Protein AF-A0A956L1J6-F1 (afdb_monomer)

Mean predicted aligned error: 12.15 Å

Solvent-accessible surface area (backbone atoms only — not comparable to full-atom values): 12095 Å² total; per-residue (Å²): 135,72,73,58,82,75,70,96,86,46,93,89,70,66,67,51,70,30,33,74,52,99,59,24,32,31,40,40,49,79,86,83,71,59,71,72,39,74,40,46,45,60,50,70,46,54,92,95,62,70,46,77,46,75,48,55,23,32,26,73,41,79,45,79,42,61,45,90,84,70,45,81,35,51,27,34,37,28,35,45,50,91,68,53,67,73,56,47,52,49,50,47,50,51,53,51,58,50,72,71,41,97,41,57,39,46,33,42,51,84,87,80,80,49,51,34,63,43,98,39,73,52,63,64,57,51,44,50,66,38,49,28,32,26,76,91,72,80,32,45,42,70,53,47,52,53,51,48,54,54,43,43,74,78,53,44,58,48,55,70,36,30,18,40,40,31,44,28,29,38,42,76,57,81,59,97,53,27,60,59,52,26,52,56,46,37,75,75,24,52,40,32,23,79,77,55,49,70,32,63,69,47,34,15,50,38,30,57,74,21,48,40,69,39,41,52,129

Sequence (217 aa):
MLSASFSESDPRTTTPVADLSRTGALVIGGPVFPVGSRIELCFVAFPEDPLPFVHTGRVVRHLTRLDPMGRSLAAMGVEFEVLPDSVADQLDAILERHASADALVLVFGREGGALTVLPTTDPLEAIAVAGVAGPNYDVSEGDVLRWALHVQRAHPFRITAVAYDRLQGTFLSELPEPALMAARIYAICPDAVDQGYMSLAALAQGVRRRELSLWWD

Nearest PDB structures (foldseek):
  5vx6-assembly1_A  TM=6.906E-01  e=7.532E-03  Bacillus subtilis subsp. subtilis str. 168
  5kec-assembly3_D  TM=7.550E-01  e=6.874E-02  Klebsiella pneumoniae
  5ked-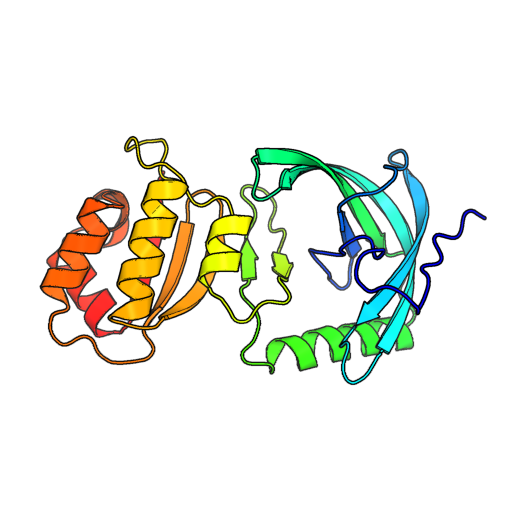assembly1_D  TM=7.527E-01  e=4.464E-01  Klebsiella pneumoniae
  8t7u-assembly1_A  TM=1.827E-01  e=2.261E-01  Mus musculus
  8tp1-assembly1_A  TM=1.927E-01  e=5.000E-01  Mus musculus

pLDDT: mean 80.47, std 19.33, range [23.53, 98.62]

Secondary structure (DSSP, 8-state):
--B----TT-TTSSPPEEEEETTEEEEESSPPPPTT-EEEEEEEE-TTS-EEEEEEEEEEEEEEEE-TTS-EEEEEEEEEP---HHHHHHHHHHHHHHHHSS--EEEEPTTT--EEEE--S-HHHHHHHHT--BGGGTB-HHHHHHHHHHHHHHS-EEEEEEETTEEEEEESS--S-HHHHHHHHHHH-THIIIIIISSHHHHHHHHHTTEEEEE--

Radius of gyration: 19.45 Å; Cα contacts (8 Å, |Δi|>4): 412; chains: 1; bounding box: 43×31×52 Å

Structure (mmCIF, N/CA/C/O backbone):
data_AF-A0A956L1J6-F1
#
_entry.id   AF-A0A956L1J6-F1
#
loop_
_atom_site.group_PDB
_atom_site.id
_atom_site.type_symbol
_atom_site.label_atom_id
_atom_site.label_a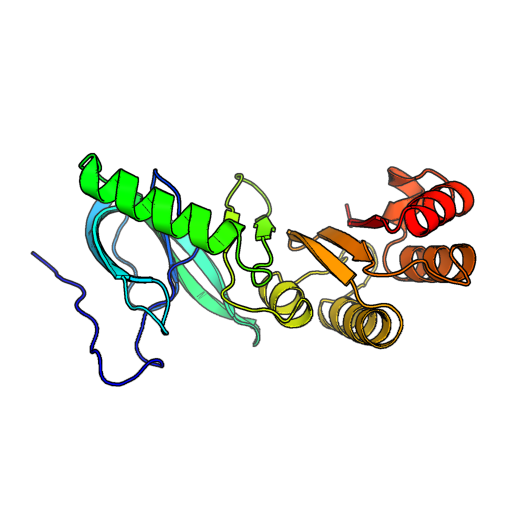lt_id
_atom_site.label_comp_id
_atom_site.label_asym_id
_atom_site.label_entity_id
_atom_site.label_seq_id
_atom_site.pdbx_PDB_ins_code
_atom_site.Cartn_x
_atom_site.Cartn_y
_atom_site.Cartn_z
_atom_site.occupancy
_atom_site.B_iso_or_equiv
_atom_site.auth_seq_id
_atom_site.auth_comp_id
_atom_site.auth_asym_id
_atom_site.auth_atom_id
_atom_site.pdbx_PDB_model_num
ATOM 1 N N . MET A 1 1 ? -21.473 0.172 29.949 1.00 27.81 1 MET A N 1
ATOM 2 C CA . MET A 1 1 ? -20.118 0.174 29.367 1.00 27.81 1 MET A CA 1
ATOM 3 C C . MET A 1 1 ? -20.059 -1.055 28.478 1.00 27.81 1 MET A C 1
ATOM 5 O O . MET A 1 1 ? -20.180 -2.151 29.006 1.00 27.81 1 MET A O 1
ATOM 9 N N . LEU A 1 2 ? -20.095 -0.886 27.156 1.00 23.53 2 LEU A N 1
ATOM 10 C CA . LEU A 1 2 ? -19.956 -2.005 26.219 1.00 23.53 2 LEU A CA 1
ATOM 11 C C . LEU A 1 2 ? -18.455 -2.184 25.990 1.00 23.53 2 LEU A C 1
ATOM 13 O O . LEU A 1 2 ? -17.827 -1.301 25.415 1.00 23.53 2 LEU A O 1
ATOM 17 N N . SER A 1 3 ? -17.898 -3.269 26.523 1.00 25.19 3 SER A N 1
ATOM 18 C CA . SER A 1 3 ? -16.521 -3.690 26.262 1.00 25.19 3 SER A CA 1
ATOM 19 C C . SER A 1 3 ? -16.552 -4.681 25.103 1.00 25.19 3 SER A C 1
ATOM 21 O O . SER A 1 3 ? -17.375 -5.600 25.097 1.00 25.19 3 SER A O 1
ATOM 23 N N . ALA A 1 4 ? -15.700 -4.467 24.106 1.00 26.89 4 ALA A N 1
ATOM 24 C CA . ALA A 1 4 ? -15.372 -5.487 23.126 1.00 26.89 4 ALA A CA 1
ATOM 25 C C . ALA A 1 4 ? -14.105 -6.189 23.631 1.00 26.89 4 ALA A C 1
ATOM 27 O O . ALA A 1 4 ? -12.996 -5.715 23.398 1.00 26.89 4 ALA A O 1
ATOM 28 N N . SER A 1 5 ? -14.272 -7.278 24.385 1.00 26.55 5 SER A N 1
ATOM 29 C CA . SER A 1 5 ? -13.160 -8.143 24.782 1.00 26.55 5 SER A CA 1
ATOM 30 C C . SER A 1 5 ? -13.040 -9.314 23.808 1.00 26.55 5 SER A C 1
ATOM 32 O O . SER A 1 5 ? -14.041 -9.905 23.395 1.00 26.55 5 SER A O 1
ATOM 34 N N . PHE A 1 6 ? -11.805 -9.632 23.418 1.00 38.97 6 PHE A N 1
ATOM 35 C CA . PHE A 1 6 ? -11.493 -10.670 22.438 1.00 38.97 6 PHE A CA 1
ATOM 36 C C . PHE A 1 6 ? -10.732 -11.818 23.104 1.00 38.97 6 PHE A C 1
ATOM 38 O O . PHE A 1 6 ? -9.947 -11.613 24.028 1.00 38.97 6 PHE A O 1
ATOM 45 N N . SER A 1 7 ? -11.038 -13.039 22.670 1.00 31.98 7 SER A N 1
ATOM 46 C CA . SER A 1 7 ? -10.581 -14.284 23.287 1.00 31.98 7 SER A CA 1
ATOM 47 C C . SER A 1 7 ? -9.170 -14.653 22.826 1.00 31.98 7 SER A C 1
ATOM 49 O O . SER A 1 7 ? -8.908 -14.727 21.629 1.00 31.98 7 SER A O 1
ATOM 51 N N . GLU A 1 8 ? -8.281 -14.943 23.779 1.00 32.44 8 GLU A N 1
ATOM 52 C CA . GLU A 1 8 ? -6.878 -15.334 23.549 1.00 32.44 8 GLU A CA 1
ATOM 53 C C . GLU A 1 8 ? -6.696 -16.690 22.833 1.00 32.44 8 GLU A C 1
ATOM 55 O O . GLU A 1 8 ? -5.569 -17.075 22.534 1.00 32.44 8 GLU A O 1
ATOM 60 N N . SER A 1 9 ? -7.765 -17.445 22.553 1.00 30.70 9 SER A N 1
ATOM 61 C CA . SER A 1 9 ? -7.651 -18.841 22.107 1.00 30.70 9 SER A CA 1
ATOM 62 C C . SER A 1 9 ? -7.864 -19.097 20.608 1.00 30.70 9 SER A C 1
ATOM 64 O O . SER A 1 9 ? -7.633 -20.227 20.176 1.00 30.70 9 SER A O 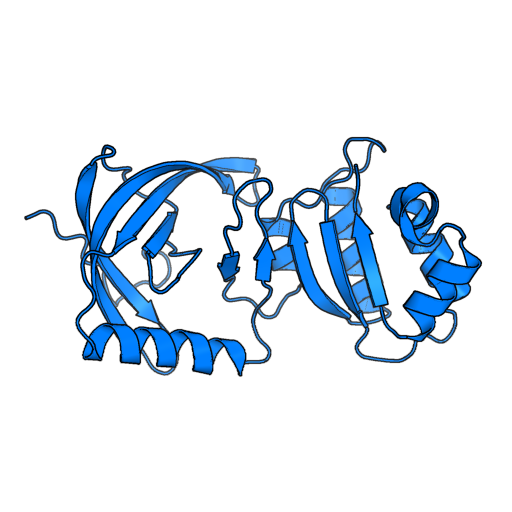1
ATOM 66 N N . ASP A 1 10 ? -8.242 -18.102 19.790 1.00 39.16 10 ASP A N 1
ATOM 67 C CA . ASP A 1 10 ? -8.315 -18.274 18.326 1.00 39.16 10 ASP A CA 1
ATOM 68 C C . ASP A 1 10 ? -7.962 -16.980 17.550 1.00 39.16 10 ASP A C 1
ATOM 70 O O . ASP A 1 10 ? -8.764 -16.037 17.535 1.00 39.16 10 ASP A O 1
ATOM 74 N N . PRO A 1 11 ? -6.817 -16.928 16.832 1.00 39.97 11 PRO A N 1
ATOM 75 C CA . PRO A 1 11 ? -6.405 -15.769 16.029 1.00 39.97 11 PRO A CA 1
ATOM 76 C C . PRO A 1 11 ? -7.334 -15.467 14.837 1.00 39.97 11 PRO A C 1
ATOM 78 O O . PRO A 1 11 ? -7.147 -14.465 14.157 1.00 39.97 11 PRO A O 1
ATOM 81 N N . ARG A 1 12 ? -8.357 -16.296 14.580 1.00 38.56 12 ARG A N 1
ATOM 82 C CA . ARG A 1 12 ? -9.400 -16.062 13.563 1.00 38.56 12 ARG A CA 1
ATOM 83 C C . ARG A 1 12 ? -10.622 -15.306 14.095 1.00 38.56 12 ARG A C 1
ATOM 85 O O . ARG A 1 12 ? -11.588 -15.133 13.356 1.00 38.56 12 ARG A O 1
ATOM 92 N N . THR A 1 13 ? -10.617 -14.888 15.364 1.00 40.00 13 THR A N 1
ATOM 93 C CA . THR A 1 13 ? -11.761 -14.209 16.008 1.00 40.00 13 THR A CA 1
ATOM 94 C C . THR A 1 13 ? -11.513 -12.740 16.342 1.00 40.00 13 THR A C 1
ATOM 96 O O . THR A 1 13 ? -12.380 -12.087 16.922 1.00 40.00 13 THR A O 1
ATOM 99 N N . THR A 1 14 ? -10.358 -12.194 15.964 1.00 51.69 14 THR A N 1
ATOM 100 C CA . THR A 1 14 ? -10.031 -10.792 16.218 1.00 51.69 14 THR A CA 1
ATOM 101 C C . THR A 1 14 ? -10.548 -9.910 15.087 1.00 51.69 14 THR A C 1
ATOM 103 O O . THR A 1 14 ? -10.401 -10.217 13.905 1.00 51.69 14 THR A O 1
ATOM 106 N N . THR A 1 15 ? -11.194 -8.806 15.452 1.00 53.22 15 THR A N 1
ATOM 107 C CA . THR A 1 15 ? -11.588 -7.769 14.498 1.00 53.22 15 THR A CA 1
ATOM 108 C C . THR A 1 15 ? -10.326 -7.021 14.058 1.00 53.22 15 THR A C 1
ATOM 110 O O . THR A 1 15 ? -9.677 -6.416 14.914 1.00 53.22 15 THR A O 1
ATOM 113 N N . PRO A 1 16 ? -9.938 -7.053 12.771 1.00 62.84 16 PRO A N 1
ATOM 114 C CA . PRO A 1 16 ? -8.734 -6.372 12.320 1.00 62.84 16 PRO A CA 1
ATOM 115 C C . PRO A 1 16 ? -8.793 -4.865 12.597 1.00 62.84 16 PRO A C 1
ATOM 117 O O . PRO A 1 16 ? -9.787 -4.191 12.311 1.00 62.84 16 PRO A O 1
ATOM 120 N N . VAL A 1 17 ? -7.689 -4.347 13.136 1.00 59.47 17 VAL A N 1
ATOM 121 C CA . VAL A 1 17 ? -7.439 -2.916 13.305 1.00 59.47 17 VAL A CA 1
ATOM 122 C C . VAL A 1 17 ? -6.453 -2.482 12.225 1.00 59.47 17 VAL A C 1
ATOM 124 O O . VAL A 1 17 ? -5.386 -3.068 12.071 1.00 59.47 17 VAL A O 1
ATOM 127 N N . ALA A 1 18 ? -6.832 -1.465 11.466 1.00 65.69 18 ALA A N 1
ATOM 128 C CA . ALA A 1 18 ? -6.030 -0.810 10.442 1.00 65.69 18 ALA A CA 1
ATOM 129 C C . ALA A 1 18 ? -5.872 0.677 10.792 1.00 65.69 18 ALA A C 1
ATOM 131 O O . ALA A 1 18 ? -6.452 1.155 11.763 1.00 65.69 18 ALA A O 1
ATOM 132 N N . ASP A 1 19 ? -5.102 1.425 10.005 1.00 68.81 19 ASP A N 1
ATOM 133 C CA . ASP A 1 19 ? -4.941 2.881 10.149 1.00 68.81 19 ASP A CA 1
ATOM 134 C C . ASP A 1 19 ? -4.594 3.368 11.561 1.00 68.81 19 ASP A C 1
ATOM 136 O O . ASP A 1 19 ? -5.056 4.422 12.000 1.00 68.81 19 ASP A O 1
ATOM 140 N N . LEU A 1 20 ? -3.783 2.587 12.280 1.00 77.75 20 LEU A N 1
ATOM 141 C CA . LEU A 1 20 ? -3.378 2.910 13.638 1.00 77.75 20 LEU A CA 1
ATOM 142 C C . LEU A 1 20 ? -2.459 4.142 13.639 1.00 77.75 20 LEU A C 1
ATOM 144 O O . LEU A 1 20 ? -1.405 4.163 13.008 1.00 77.75 20 LEU A O 1
ATOM 148 N N . SER A 1 21 ? -2.869 5.171 14.372 1.00 77.88 21 SER A N 1
ATOM 149 C CA . SER A 1 21 ? -2.180 6.455 14.510 1.00 77.88 21 SER A CA 1
ATOM 150 C C . SER A 1 21 ? -2.332 6.973 15.935 1.00 77.88 21 SER A C 1
ATOM 152 O O . SER A 1 21 ? -3.190 6.497 16.672 1.00 77.88 21 SER A O 1
ATOM 154 N N . ARG A 1 22 ? -1.599 8.028 16.312 1.00 83.00 22 ARG A N 1
ATOM 155 C CA . ARG A 1 22 ? -1.802 8.698 17.613 1.00 83.00 22 ARG A CA 1
ATOM 156 C C . ARG A 1 22 ? -3.211 9.247 17.828 1.00 83.00 22 ARG A C 1
ATOM 158 O O . ARG A 1 22 ? -3.599 9.499 18.960 1.00 83.00 22 ARG A O 1
ATOM 165 N N . THR A 1 23 ? -3.973 9.458 16.762 1.00 86.31 23 THR A N 1
ATOM 166 C CA . THR A 1 23 ? -5.309 10.053 16.844 1.00 86.31 23 THR A CA 1
ATOM 167 C C . THR A 1 23 ? -6.429 9.028 16.784 1.00 86.31 23 THR A C 1
ATOM 169 O O . THR A 1 23 ? -7.569 9.369 17.067 1.00 86.31 23 THR A O 1
ATOM 172 N N . GLY A 1 24 ? -6.157 7.780 16.410 1.00 88.00 24 GLY A N 1
ATOM 173 C CA . GLY A 1 24 ? -7.220 6.805 16.226 1.00 88.00 24 GLY A CA 1
ATOM 174 C C . GLY A 1 24 ? -6.809 5.582 15.432 1.00 88.00 24 GLY A C 1
ATOM 175 O O . GLY A 1 24 ? -5.644 5.407 15.075 1.00 88.00 24 GLY A O 1
ATOM 176 N N . ALA A 1 25 ? -7.807 4.762 15.133 1.00 86.94 25 ALA A N 1
ATOM 177 C CA . ALA A 1 25 ? -7.668 3.564 14.329 1.00 86.94 25 ALA A CA 1
ATOM 178 C C . ALA A 1 25 ? -8.925 3.299 13.487 1.00 86.94 25 ALA A C 1
ATOM 180 O O . ALA A 1 25 ? -10.024 3.781 13.776 1.00 86.94 25 ALA A O 1
ATOM 181 N N . LEU A 1 26 ? -8.768 2.497 12.442 1.00 83.94 26 LEU A N 1
ATOM 182 C CA . LEU A 1 26 ? -9.850 1.920 11.658 1.00 83.94 26 LEU A CA 1
ATOM 183 C C . LEU A 1 26 ? -10.158 0.515 12.180 1.00 83.94 26 LEU A C 1
ATOM 185 O O . LEU A 1 26 ? -9.290 -0.348 12.195 1.00 83.94 26 LEU A O 1
ATOM 189 N N . VAL A 1 27 ? -11.406 0.260 12.556 1.00 81.88 27 VAL A N 1
ATOM 190 C CA . VAL A 1 27 ? -11.873 -1.070 12.967 1.00 81.88 27 VAL A CA 1
ATOM 191 C C . VAL A 1 27 ? -12.635 -1.696 11.805 1.00 81.88 27 VAL A C 1
ATOM 193 O O . VAL A 1 27 ? -13.592 -1.095 11.310 1.00 81.88 27 VAL A O 1
ATOM 196 N N . ILE A 1 28 ? -12.210 -2.876 11.349 1.00 79.69 28 ILE A N 1
ATOM 197 C CA . ILE A 1 28 ? -12.754 -3.548 10.162 1.00 79.69 28 ILE A CA 1
ATOM 198 C C . ILE A 1 28 ? -13.441 -4.846 10.571 1.00 79.69 28 ILE A C 1
ATOM 200 O O . ILE A 1 28 ? -12.818 -5.724 11.154 1.00 79.69 28 ILE A O 1
ATOM 204 N N . GLY A 1 29 ? -14.699 -5.015 10.171 1.00 72.81 29 GLY A N 1
ATOM 205 C CA . GLY A 1 29 ? -15.485 -6.196 10.512 1.00 72.81 29 GLY A CA 1
ATOM 206 C C . GLY A 1 29 ? -16.160 -6.089 11.882 1.00 72.81 29 GLY A C 1
ATOM 207 O O . GLY A 1 29 ? -15.879 -5.204 12.688 1.00 72.81 29 GLY A O 1
ATOM 208 N N . GLY A 1 30 ? -17.109 -6.991 12.132 1.00 75.38 30 GLY A N 1
ATOM 209 C CA . GLY A 1 30 ? -17.929 -6.971 13.344 1.00 75.38 30 GLY A CA 1
ATOM 210 C C . GLY A 1 30 ? -19.078 -5.947 13.314 1.00 75.38 30 GLY A C 1
ATOM 211 O O . GLY A 1 30 ? -19.408 -5.393 12.262 1.00 75.38 30 GLY A O 1
ATOM 212 N N . PRO A 1 31 ? -19.758 -5.739 14.456 1.00 79.38 31 PRO A N 1
ATOM 213 C CA . PRO A 1 31 ? -20.856 -4.786 14.561 1.00 79.38 31 PRO A CA 1
ATOM 214 C C . PRO A 1 31 ? -20.351 -3.342 14.434 1.00 79.38 31 PRO A C 1
ATOM 216 O O . PRO A 1 31 ? -19.434 -2.924 15.137 1.00 79.38 31 PRO A O 1
ATOM 219 N N . VAL A 1 32 ? -20.994 -2.562 13.562 1.00 85.69 32 VAL A N 1
ATOM 220 C CA . VAL A 1 32 ? -20.735 -1.124 13.429 1.00 85.69 32 VAL A CA 1
ATOM 221 C C . VAL A 1 32 ? -21.542 -0.365 14.473 1.00 85.69 32 VAL A C 1
ATOM 223 O O . VAL A 1 32 ? -22.770 -0.458 14.513 1.00 85.69 32 VAL A O 1
ATOM 226 N N . PHE A 1 33 ? -20.861 0.426 15.296 1.00 87.44 33 PHE A N 1
ATOM 227 C CA . PHE A 1 33 ? -21.518 1.290 16.274 1.00 87.44 33 PHE A CA 1
ATOM 228 C C . PHE A 1 33 ? -21.863 2.650 15.652 1.00 87.44 33 PHE A C 1
ATOM 230 O O . PHE A 1 33 ? -21.097 3.137 14.822 1.00 87.44 33 PHE A O 1
ATOM 237 N N . PRO A 1 34 ? -22.973 3.307 16.036 1.00 94.75 34 PRO A N 1
ATOM 238 C CA . PRO A 1 34 ? -23.337 4.626 15.515 1.00 94.75 34 PRO A CA 1
ATOM 239 C C . PRO A 1 34 ? -22.227 5.670 15.686 1.00 94.75 34 PRO A C 1
ATOM 241 O O . PRO A 1 34 ? -21.523 5.666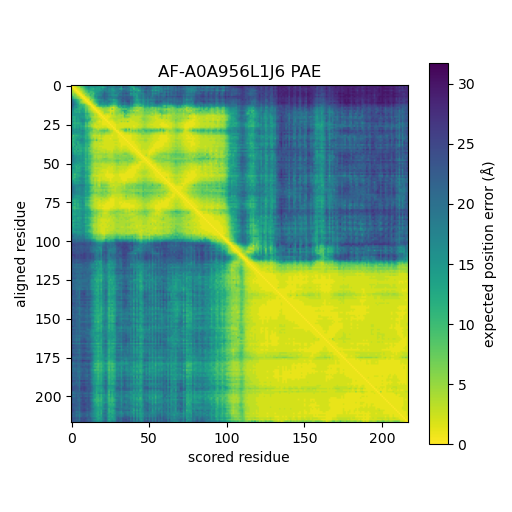 16.698 1.00 94.75 34 PRO A O 1
ATOM 244 N N . VAL A 1 35 ? -22.116 6.608 14.743 1.00 93.88 35 VAL A N 1
ATOM 245 C CA . VAL A 1 35 ? -21.233 7.777 14.893 1.00 93.88 35 VAL A CA 1
ATOM 246 C C . VAL A 1 35 ? -21.567 8.521 16.193 1.00 93.88 35 VAL A C 1
ATOM 248 O O . VAL A 1 35 ? -22.732 8.717 16.532 1.00 93.88 35 VAL A O 1
ATOM 251 N N . GLY A 1 36 ? -20.532 8.899 16.942 1.00 91.50 36 GLY A N 1
ATOM 252 C CA . GLY A 1 36 ? -20.619 9.486 18.278 1.00 91.50 36 GLY A CA 1
ATOM 253 C C . GLY A 1 36 ? -20.575 8.470 19.424 1.00 91.50 36 GLY A C 1
ATOM 254 O O . GLY A 1 36 ? -20.388 8.878 20.572 1.00 91.50 36 GLY A O 1
ATOM 255 N N . SER A 1 37 ? -20.697 7.167 19.144 1.00 92.19 37 SER A N 1
ATOM 256 C CA . SER A 1 37 ? -20.587 6.122 20.169 1.00 92.19 37 SER A CA 1
ATOM 257 C C . SER A 1 37 ? -19.184 6.080 20.763 1.00 92.19 37 SER A C 1
ATOM 259 O O . SER A 1 37 ? -18.200 6.147 20.028 1.00 92.19 37 SER A O 1
ATOM 261 N N . ARG A 1 38 ? -19.100 5.929 22.089 1.00 93.00 38 ARG A N 1
ATOM 262 C CA . ARG A 1 38 ? -17.849 5.638 22.802 1.00 93.00 38 ARG A CA 1
ATOM 263 C C . ARG A 1 38 ? -17.688 4.128 22.896 1.00 93.00 38 ARG A C 1
ATOM 265 O O . ARG A 1 38 ? -18.603 3.455 23.373 1.00 93.00 38 ARG A O 1
ATOM 272 N N . ILE A 1 39 ? -16.552 3.620 22.445 1.00 85.44 39 ILE A N 1
ATOM 273 C CA . ILE A 1 39 ? -16.230 2.195 22.443 1.00 85.44 39 ILE A CA 1
ATOM 274 C C . ILE A 1 39 ? -14.851 1.974 23.052 1.00 85.44 39 ILE A C 1
ATOM 276 O O . ILE A 1 39 ? -13.963 2.814 22.922 1.00 85.44 39 ILE A O 1
ATOM 280 N N . GLU A 1 40 ? -14.681 0.842 23.720 1.00 84.12 40 GLU A N 1
ATOM 281 C CA . GLU A 1 40 ? -13.371 0.366 24.149 1.00 84.12 40 GLU A CA 1
ATOM 282 C C . GLU A 1 40 ? -12.757 -0.456 23.016 1.00 84.12 40 GLU A C 1
ATOM 284 O O . GLU A 1 40 ? -13.379 -1.388 22.503 1.00 84.12 40 GLU A O 1
ATOM 289 N N . LEU A 1 41 ? -11.554 -0.076 22.606 1.00 77.62 41 LEU A N 1
ATOM 290 C CA . LEU A 1 41 ? -10.739 -0.802 21.650 1.00 77.62 41 LEU A CA 1
ATOM 291 C C . LEU A 1 41 ? -9.749 -1.658 22.424 1.00 77.62 41 LEU A C 1
ATOM 293 O O . LEU A 1 41 ? -8.995 -1.132 23.236 1.00 77.62 41 LEU A O 1
ATOM 297 N N . CYS A 1 42 ? -9.747 -2.957 22.145 1.00 75.69 42 CYS A N 1
ATOM 298 C CA . CYS A 1 42 ? -8.807 -3.916 22.703 1.00 75.69 42 CYS A CA 1
ATOM 299 C C . CYS A 1 42 ? -8.171 -4.697 21.550 1.00 75.69 42 CYS A C 1
ATOM 301 O O . CYS A 1 42 ? -8.882 -5.357 20.789 1.00 75.69 42 CYS A O 1
ATOM 303 N N . PHE A 1 43 ? -6.852 -4.603 21.393 1.00 71.31 43 PHE A N 1
ATOM 304 C CA . PHE A 1 43 ? -6.100 -5.401 20.426 1.00 71.31 43 PHE A CA 1
ATOM 305 C C . PHE A 1 43 ? -4.722 -5.772 20.972 1.00 71.31 43 PHE A C 1
ATOM 307 O O . PHE A 1 43 ? -4.214 -5.141 21.892 1.00 71.31 43 PHE A O 1
ATOM 314 N N . VAL A 1 44 ? -4.110 -6.804 20.398 1.00 65.62 44 VAL A N 1
ATOM 315 C CA . VAL A 1 44 ? -2.749 -7.232 20.737 1.00 65.62 44 VAL A CA 1
ATOM 316 C C . VAL A 1 44 ? -1.842 -6.914 19.555 1.00 65.62 44 VAL A C 1
ATOM 318 O O . VAL A 1 44 ? -2.090 -7.384 18.445 1.00 65.62 44 VAL A O 1
ATOM 321 N N . ALA A 1 45 ? -0.810 -6.105 19.785 1.00 65.81 45 ALA A N 1
ATOM 322 C CA . ALA A 1 45 ? 0.268 -5.904 18.824 1.00 65.81 45 ALA A CA 1
ATOM 323 C C . ALA A 1 45 ? 1.323 -7.011 18.989 1.00 65.81 45 ALA A C 1
ATOM 325 O O . ALA A 1 45 ? 1.563 -7.456 20.105 1.00 65.81 45 ALA A O 1
ATOM 326 N N . PHE A 1 46 ? 1.959 -7.419 17.886 1.00 65.69 46 PHE A N 1
ATOM 327 C CA . PHE A 1 46 ? 3.029 -8.433 17.822 1.00 65.69 46 PHE A CA 1
ATOM 328 C C . PHE A 1 46 ? 2.650 -9.831 18.367 1.00 65.69 46 PHE A C 1
ATOM 330 O O . PHE A 1 46 ? 2.724 -10.070 19.565 1.00 65.69 46 PHE A O 1
ATOM 337 N N . PRO A 1 47 ? 2.325 -10.821 17.518 1.00 57.09 47 PRO A N 1
ATOM 338 C CA . PRO A 1 47 ? 1.930 -12.153 17.997 1.00 57.09 47 PRO A CA 1
ATOM 339 C C . PRO A 1 47 ? 3.041 -12.907 18.752 1.00 57.09 47 PRO A C 1
ATOM 341 O O . PRO A 1 47 ? 2.741 -13.683 19.652 1.00 57.09 47 PRO A O 1
ATOM 344 N N . GLU A 1 48 ? 4.309 -12.663 18.411 1.00 58.91 48 GLU A N 1
ATOM 345 C CA . GLU A 1 48 ? 5.474 -13.317 19.037 1.00 58.91 48 GLU A CA 1
ATOM 346 C C . GLU A 1 48 ? 5.879 -12.688 20.384 1.00 58.91 48 GLU A C 1
ATOM 348 O O . GLU A 1 48 ? 6.630 -13.284 21.153 1.00 58.91 48 GLU A O 1
ATOM 353 N N . ASP A 1 49 ? 5.411 -11.470 20.662 1.00 71.62 49 ASP A N 1
ATOM 354 C CA . ASP A 1 49 ? 5.711 -10.709 21.879 1.00 71.62 49 ASP A CA 1
ATOM 355 C C . ASP A 1 49 ? 4.512 -9.800 22.204 1.00 71.62 49 ASP A C 1
ATOM 357 O O . ASP A 1 49 ? 4.553 -8.593 21.940 1.00 71.62 49 ASP A O 1
ATOM 361 N N . PRO A 1 50 ? 3.398 -10.403 22.661 1.00 67.31 50 PRO A N 1
ATOM 362 C CA . PRO A 1 50 ? 2.089 -9.770 22.682 1.00 67.31 50 PRO A CA 1
ATOM 363 C C . PRO A 1 50 ? 2.073 -8.538 23.576 1.00 67.31 50 PRO A C 1
ATOM 365 O O . PRO A 1 50 ? 2.220 -8.614 24.796 1.00 67.31 50 PRO A O 1
ATOM 368 N N . LEU A 1 51 ? 1.819 -7.393 22.951 1.00 68.62 51 LEU A N 1
ATOM 369 C CA . LEU A 1 51 ? 1.697 -6.106 23.610 1.00 68.62 51 LEU A CA 1
ATOM 370 C C . LEU A 1 51 ? 0.229 -5.647 23.544 1.00 68.62 51 LEU A C 1
ATOM 372 O O . LEU A 1 51 ? -0.215 -5.174 22.492 1.00 68.62 51 LEU A O 1
ATOM 376 N N . PRO A 1 52 ? -0.556 -5.806 24.627 1.00 71.88 52 PRO A N 1
ATOM 377 C CA . PRO A 1 52 ? -1.972 -5.464 24.621 1.00 71.88 52 PRO A CA 1
ATOM 378 C C . PRO A 1 52 ? -2.164 -3.947 24.625 1.00 71.88 52 PRO A C 1
ATOM 380 O O . PRO A 1 52 ? -1.632 -3.243 25.480 1.00 71.88 52 PRO A O 1
ATOM 383 N N . PHE A 1 53 ? -2.975 -3.452 23.701 1.00 74.38 53 PHE A N 1
ATOM 384 C CA . PHE A 1 53 ? -3.466 -2.085 23.668 1.00 74.38 53 PHE A CA 1
ATOM 385 C C . PHE A 1 53 ? -4.943 -2.083 24.057 1.00 74.38 53 PHE A C 1
ATOM 387 O O . PHE A 1 53 ? -5.763 -2.734 23.406 1.00 74.38 53 PHE A O 1
ATOM 394 N N . VAL A 1 54 ? -5.284 -1.332 25.104 1.00 79.69 54 VAL A N 1
ATOM 395 C CA . VAL A 1 54 ? -6.669 -1.125 25.538 1.00 79.69 54 VAL A CA 1
ATOM 396 C C . VAL A 1 54 ? -6.902 0.365 25.716 1.00 79.69 54 VAL A C 1
ATOM 398 O O . VAL A 1 54 ? -6.287 0.983 26.583 1.00 79.69 54 VAL A O 1
ATOM 401 N N . HIS A 1 55 ? -7.782 0.953 24.907 1.00 84.56 55 HIS A N 1
ATOM 402 C CA . HIS A 1 55 ? -8.103 2.376 25.024 1.00 84.56 55 HIS A CA 1
ATOM 403 C C . HIS A 1 55 ? -9.520 2.703 24.564 1.00 84.56 55 HIS A C 1
ATOM 405 O O . HIS A 1 55 ? -10.090 2.032 23.706 1.00 84.56 55 HIS A O 1
ATOM 411 N N . THR A 1 56 ? -10.101 3.765 25.120 1.00 87.19 56 THR A N 1
ATOM 412 C CA . THR A 1 56 ? -11.426 4.241 24.701 1.00 87.19 56 THR A CA 1
ATOM 413 C C . THR A 1 56 ? -11.308 5.190 23.513 1.00 87.19 56 THR A C 1
ATOM 415 O O . THR A 1 56 ? -10.453 6.075 23.479 1.00 87.19 56 THR A O 1
ATOM 418 N N . GLY A 1 57 ? -12.213 5.043 22.552 1.00 88.75 57 GLY A N 1
ATOM 419 C CA . GLY A 1 57 ? -12.338 5.951 21.425 1.00 88.75 57 GLY A CA 1
ATOM 420 C C . GLY A 1 57 ? -13.786 6.256 21.064 1.00 88.75 57 GLY A C 1
ATOM 421 O O . GLY A 1 57 ? -14.732 5.630 21.549 1.00 88.75 57 GLY A O 1
ATOM 422 N N . ARG A 1 58 ? -13.965 7.250 20.200 1.00 93.69 58 ARG A N 1
ATOM 423 C CA . ARG A 1 58 ? -15.250 7.676 19.655 1.00 93.69 58 ARG A CA 1
ATOM 424 C C . ARG A 1 58 ? -15.346 7.276 18.193 1.00 93.69 58 ARG A C 1
ATOM 426 O O . ARG A 1 58 ? -14.466 7.593 17.402 1.00 93.69 58 ARG A O 1
ATOM 433 N N . VAL A 1 59 ? -16.448 6.644 17.805 1.00 91.81 59 VAL A N 1
ATOM 434 C CA . VAL A 1 59 ? -16.729 6.391 16.388 1.00 91.81 59 VAL A CA 1
ATOM 435 C C . VAL A 1 59 ? -16.996 7.717 15.688 1.00 91.81 59 VAL A C 1
ATOM 437 O O . VAL A 1 59 ? -17.948 8.415 16.032 1.00 91.81 59 VAL A O 1
ATOM 440 N N . VAL A 1 60 ? -16.179 8.062 14.698 1.00 94.75 60 VAL A N 1
ATOM 441 C CA . VAL A 1 60 ? -16.272 9.344 13.978 1.00 94.75 60 VAL A CA 1
ATOM 442 C C . VAL A 1 60 ? -16.817 9.198 12.563 1.00 94.75 60 VAL A C 1
ATOM 444 O O . VAL A 1 60 ? -17.359 10.153 12.016 1.00 94.75 60 VAL A O 1
ATOM 447 N N . ARG A 1 61 ? -16.725 8.004 11.970 1.00 90.50 61 ARG A N 1
ATOM 448 C CA . ARG A 1 61 ? -17.250 7.729 10.626 1.00 90.50 61 ARG A CA 1
ATOM 449 C C . ARG A 1 61 ? -17.498 6.246 10.400 1.00 90.50 61 ARG A C 1
ATOM 451 O O . ARG A 1 61 ? -16.837 5.405 11.010 1.00 90.50 61 ARG A O 1
ATOM 458 N N . HIS A 1 62 ? -18.401 5.941 9.475 1.00 92.44 62 HIS A N 1
ATOM 459 C CA . HIS A 1 62 ? -18.569 4.603 8.908 1.00 92.44 62 HIS A CA 1
ATOM 460 C C . HIS A 1 62 ? -17.915 4.541 7.542 1.00 92.44 62 HIS A C 1
ATOM 462 O O . HIS A 1 62 ? -17.891 5.525 6.805 1.00 92.44 62 HIS A O 1
ATOM 468 N N . LEU A 1 63 ? -17.373 3.378 7.227 1.00 84.38 63 LEU A N 1
ATOM 469 C CA . LEU A 1 63 ? -16.680 3.090 5.988 1.00 84.38 63 LEU A CA 1
ATOM 470 C C . LEU A 1 63 ? -17.163 1.733 5.483 1.00 84.38 63 LEU A C 1
ATOM 472 O O . LEU A 1 63 ? -17.535 0.856 6.262 1.00 84.38 63 LEU A O 1
ATOM 476 N N . THR A 1 64 ? -17.150 1.566 4.169 1.00 83.25 64 THR A N 1
ATOM 477 C CA . THR A 1 64 ? -17.324 0.259 3.538 1.00 83.25 64 THR A CA 1
ATOM 478 C C . THR A 1 64 ? -16.002 -0.112 2.893 1.00 83.25 64 THR A C 1
ATOM 480 O O . THR A 1 64 ? -15.458 0.672 2.118 1.00 83.25 64 THR A O 1
ATOM 483 N N . ARG A 1 65 ? -15.471 -1.285 3.229 1.00 71.38 65 ARG A N 1
ATOM 484 C CA . ARG A 1 65 ? -14.334 -1.897 2.539 1.00 71.38 65 ARG A CA 1
ATOM 485 C C . ARG A 1 65 ? -14.804 -3.093 1.742 1.00 71.38 65 ARG A C 1
ATOM 487 O O . ARG A 1 65 ? -15.796 -3.710 2.096 1.00 71.38 65 ARG A O 1
ATOM 494 N N . LEU A 1 66 ? -14.085 -3.432 0.687 1.00 70.88 66 LEU A N 1
ATOM 495 C CA . LEU A 1 66 ? -14.239 -4.726 0.040 1.00 70.88 66 LEU A CA 1
ATOM 496 C C . LEU A 1 66 ? -13.167 -5.659 0.604 1.00 70.88 66 LEU A C 1
ATOM 498 O O . LEU A 1 66 ? -12.033 -5.236 0.823 1.00 70.88 66 LEU A O 1
ATOM 502 N N . ASP A 1 67 ? -13.537 -6.897 0.910 1.00 70.88 67 ASP A N 1
ATOM 503 C CA . ASP A 1 67 ? -12.560 -7.949 1.176 1.00 70.88 67 ASP A CA 1
ATOM 504 C C . ASP A 1 67 ? -11.916 -8.432 -0.140 1.00 70.88 67 ASP A C 1
ATOM 506 O O . ASP A 1 67 ? -12.402 -8.087 -1.220 1.00 70.88 67 ASP A O 1
ATOM 510 N N . PRO A 1 68 ? -10.865 -9.272 -0.085 1.00 57.09 68 PRO A N 1
ATOM 511 C CA . PRO A 1 68 ? -10.223 -9.813 -1.288 1.00 57.09 68 PRO A CA 1
ATOM 512 C C . PRO A 1 68 ? -11.143 -10.648 -2.198 1.00 57.09 68 PRO A C 1
ATOM 514 O O . PRO A 1 68 ? -10.750 -11.031 -3.293 1.00 57.09 68 PRO A O 1
ATOM 517 N N . MET A 1 69 ? -12.357 -10.986 -1.750 1.00 65.81 69 MET A N 1
ATOM 518 C CA . MET A 1 69 ? -13.377 -11.672 -2.549 1.00 65.81 69 MET A CA 1
ATOM 519 C C . MET A 1 69 ? -14.450 -10.703 -3.079 1.00 65.81 69 MET A C 1
ATOM 521 O O . MET A 1 69 ? -15.484 -11.150 -3.576 1.00 65.81 69 MET A O 1
ATOM 525 N N . GLY A 1 70 ? -14.243 -9.388 -2.951 1.00 70.38 70 GLY A N 1
ATOM 526 C CA . GLY A 1 70 ? -15.181 -8.348 -3.372 1.00 70.38 70 GLY A CA 1
ATOM 527 C C . GLY A 1 70 ? -16.406 -8.199 -2.464 1.00 70.38 70 GLY A C 1
ATOM 528 O O . GLY A 1 70 ? -17.392 -7.576 -2.858 1.00 70.38 70 GLY A O 1
ATOM 529 N N . ARG A 1 71 ? -16.399 -8.773 -1.255 1.00 75.31 71 ARG A N 1
ATOM 530 C CA . ARG A 1 71 ? -17.520 -8.658 -0.313 1.00 75.31 71 ARG A CA 1
ATOM 531 C C . ARG A 1 71 ? -17.395 -7.383 0.502 1.00 75.31 71 ARG A C 1
ATOM 533 O O . ARG A 1 71 ? -16.348 -7.090 1.065 1.00 75.31 71 ARG A O 1
ATOM 540 N N . SER A 1 72 ? -18.505 -6.667 0.626 1.00 78.69 72 SER A N 1
ATOM 541 C CA . SER A 1 72 ? -18.613 -5.482 1.473 1.00 78.69 72 SER A CA 1
ATOM 542 C C . SER A 1 72 ? -18.424 -5.831 2.955 1.00 78.69 72 SER A C 1
ATOM 544 O O . SER A 1 72 ? -19.297 -6.432 3.581 1.00 78.69 72 SER A O 1
ATOM 546 N N . LEU A 1 73 ? -17.304 -5.405 3.527 1.00 80.81 73 LEU A N 1
ATOM 547 C CA . LEU A 1 73 ? -17.013 -5.360 4.951 1.00 80.81 73 LEU A CA 1
ATOM 548 C C . LEU A 1 73 ? -17.346 -3.981 5.505 1.00 80.81 73 LEU A C 1
ATOM 550 O O . LEU A 1 73 ? -16.846 -2.953 5.045 1.00 80.81 73 LEU A O 1
ATOM 554 N N . ALA A 1 74 ? -18.167 -3.963 6.543 1.00 87.12 74 ALA A N 1
ATOM 555 C CA . ALA A 1 74 ? -18.418 -2.744 7.282 1.00 87.12 74 ALA A CA 1
ATOM 556 C C . ALA A 1 74 ? -17.190 -2.398 8.142 1.00 87.12 74 ALA A C 1
ATOM 558 O O . ALA A 1 74 ? -16.571 -3.277 8.747 1.00 87.12 74 ALA A O 1
ATOM 559 N N . ALA A 1 75 ? -16.830 -1.121 8.182 1.00 87.38 75 ALA A N 1
ATOM 560 C CA . ALA A 1 75 ? -15.721 -0.611 8.969 1.00 87.38 75 ALA A CA 1
ATOM 561 C C . ALA A 1 75 ? -16.113 0.705 9.651 1.00 87.38 75 ALA A C 1
ATOM 563 O O . ALA A 1 75 ? -17.040 1.403 9.230 1.00 87.38 75 ALA A O 1
ATOM 564 N N . MET A 1 76 ? -15.404 1.062 10.714 1.00 92.12 76 MET A N 1
ATOM 565 C CA . MET A 1 76 ? -15.626 2.314 11.429 1.00 92.12 76 MET A CA 1
ATOM 566 C C . MET A 1 76 ? -14.306 2.968 11.815 1.00 92.12 76 MET A C 1
ATOM 568 O O . MET A 1 76 ? -13.400 2.318 12.331 1.00 92.12 76 MET A O 1
ATOM 572 N N . GLY A 1 77 ? -14.206 4.269 11.553 1.00 88.31 77 GLY A N 1
ATOM 573 C CA . GLY A 1 77 ? -13.105 5.083 12.051 1.00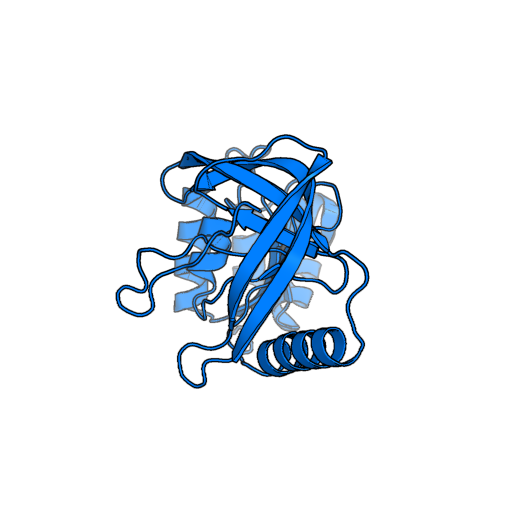 88.31 77 GLY A CA 1
ATOM 574 C C . GLY A 1 77 ? -13.370 5.450 13.502 1.00 88.31 77 GLY A C 1
ATOM 575 O O . GLY A 1 77 ? -14.461 5.929 13.827 1.00 88.31 77 GLY A O 1
ATOM 576 N N . VAL A 1 78 ? -12.377 5.234 14.353 1.00 87.62 78 VAL A N 1
ATOM 577 C CA . VAL A 1 78 ? -12.460 5.461 15.790 1.00 87.62 78 VAL A CA 1
ATOM 578 C C . VAL A 1 78 ? -11.347 6.417 16.181 1.00 87.62 78 VAL A C 1
ATOM 580 O O . VAL A 1 78 ? -10.173 6.098 16.032 1.00 87.62 78 VAL A O 1
ATOM 583 N N . GLU A 1 79 ? -11.718 7.596 16.657 1.00 92.81 79 GLU A N 1
ATOM 584 C CA . GLU A 1 79 ? -10.783 8.581 17.192 1.00 92.81 79 GLU A CA 1
ATOM 585 C C . GLU A 1 79 ? -10.505 8.255 18.658 1.00 92.81 79 GLU A C 1
ATOM 587 O O . GLU A 1 79 ? -11.437 8.009 19.426 1.00 92.81 79 GLU A O 1
ATOM 592 N N . PHE A 1 80 ? -9.239 8.221 19.056 1.00 89.44 80 PHE A N 1
ATOM 593 C CA . PHE A 1 80 ? -8.881 7.999 20.448 1.00 89.44 80 PHE A CA 1
ATOM 594 C C . PHE A 1 80 ? -9.281 9.202 21.293 1.00 89.44 80 PHE A C 1
ATOM 596 O O . PHE A 1 80 ? -9.112 10.356 20.902 1.00 89.44 80 PHE A O 1
ATOM 603 N N . GLU A 1 81 ? -9.787 8.935 22.492 1.00 89.12 81 GLU A N 1
ATOM 604 C CA . GLU A 1 81 ? -9.814 9.980 23.511 1.00 89.12 81 GLU A CA 1
ATOM 605 C C . GLU A 1 81 ? 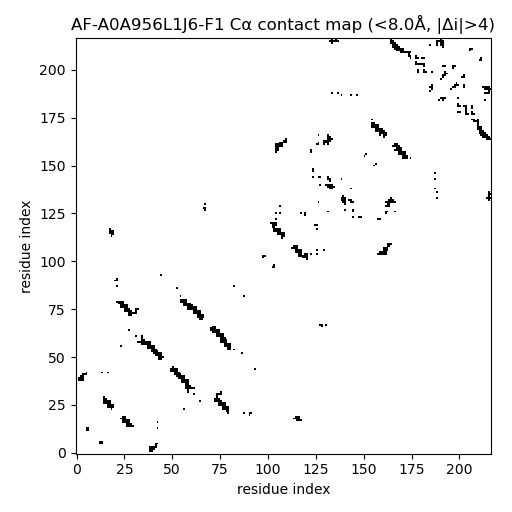-8.388 10.305 23.953 1.00 89.12 81 GLU A C 1
ATOM 607 O O . GLU A 1 81 ? -7.462 9.564 23.621 1.00 89.12 81 GLU A O 1
ATOM 612 N N . VAL A 1 82 ? -8.217 11.394 24.712 1.00 89.06 82 VAL A N 1
ATOM 613 C CA . VAL A 1 82 ? -6.909 11.842 25.219 1.00 89.06 82 VAL A CA 1
ATOM 614 C C . VAL A 1 82 ? -6.100 10.641 25.712 1.00 89.06 82 VAL A C 1
ATOM 616 O O . VAL A 1 82 ? -6.470 9.994 26.694 1.00 89.06 82 VAL A O 1
ATOM 619 N N . LEU A 1 83 ? -5.033 10.321 24.978 1.00 82.25 83 LEU A N 1
ATOM 620 C CA . LEU A 1 83 ? -4.141 9.220 25.302 1.00 82.25 83 LEU A CA 1
ATOM 621 C C . LEU A 1 83 ? -3.295 9.641 26.507 1.00 82.25 83 LEU A C 1
ATOM 623 O O . LEU A 1 83 ? -2.646 10.685 26.439 1.00 82.25 83 LEU A O 1
ATOM 627 N N . PRO A 1 84 ? -3.273 8.863 27.600 1.00 84.56 84 PRO A N 1
ATOM 628 C CA . PRO A 1 84 ? -2.242 9.017 28.615 1.00 84.56 84 PRO A CA 1
ATOM 629 C C . PRO A 1 84 ? -0.860 8.856 27.977 1.00 84.56 84 PRO A C 1
ATOM 631 O O . PRO A 1 84 ? -0.706 8.011 27.092 1.00 84.56 84 PRO A O 1
ATOM 634 N N . ASP A 1 85 ? 0.142 9.590 28.465 1.00 86.81 85 ASP A N 1
ATOM 635 C CA . ASP A 1 85 ? 1.510 9.536 27.925 1.00 86.81 85 ASP A CA 1
ATOM 636 C C . ASP A 1 85 ? 2.032 8.095 27.830 1.00 86.81 85 ASP A C 1
ATOM 638 O O . ASP A 1 85 ? 2.551 7.697 26.800 1.00 86.81 85 ASP A O 1
ATOM 642 N N . SER A 1 86 ? 1.756 7.249 28.829 1.00 81.38 86 SER A N 1
ATOM 643 C CA . SER A 1 86 ? 2.165 5.838 28.807 1.00 81.38 86 SER A CA 1
ATOM 644 C C . SER A 1 86 ? 1.544 5.020 27.666 1.00 81.38 86 SER A C 1
ATOM 646 O O . SER A 1 86 ? 2.157 4.074 27.183 1.00 81.38 86 SER A O 1
ATOM 648 N N . VAL A 1 87 ? 0.314 5.346 27.252 1.00 74.94 87 VAL A N 1
ATOM 649 C CA . VAL A 1 87 ? -0.367 4.684 26.125 1.00 74.94 87 VAL A CA 1
ATOM 650 C C . VAL A 1 87 ? 0.143 5.253 24.802 1.00 74.94 87 VAL A C 1
ATOM 652 O O . VAL A 1 87 ? 0.305 4.507 23.840 1.00 74.94 87 VAL A O 1
ATOM 655 N N . ALA A 1 88 ? 0.428 6.557 24.752 1.00 78.81 88 ALA A N 1
ATOM 656 C CA . ALA A 1 88 ? 1.062 7.185 23.599 1.00 78.81 88 ALA A CA 1
ATOM 657 C C . ALA A 1 88 ? 2.472 6.619 23.358 1.00 78.81 88 ALA A C 1
ATOM 659 O O . ALA A 1 88 ? 2.768 6.230 22.235 1.00 78.81 88 ALA A O 1
ATOM 660 N N . ASP A 1 89 ? 3.279 6.461 24.408 1.00 83.00 89 ASP A N 1
ATOM 661 C CA . ASP A 1 89 ? 4.609 5.846 24.351 1.00 83.00 89 ASP A CA 1
ATOM 662 C C . ASP A 1 89 ? 4.529 4.383 23.896 1.00 83.00 89 ASP A C 1
ATOM 664 O O . ASP A 1 89 ? 5.332 3.923 23.086 1.00 83.00 89 ASP A O 1
ATOM 668 N N . GLN A 1 90 ? 3.534 3.634 24.382 1.00 77.44 90 GLN A N 1
ATOM 669 C CA . GLN A 1 90 ? 3.293 2.261 23.941 1.00 77.44 90 GLN A CA 1
ATOM 670 C C . GLN A 1 90 ? 2.923 2.211 22.455 1.00 77.44 90 GLN A C 1
ATOM 672 O O . GLN A 1 90 ? 3.411 1.356 21.718 1.00 77.44 90 GLN A O 1
ATOM 677 N N . LEU A 1 91 ? 2.071 3.131 22.009 1.00 76.69 91 LEU A N 1
ATOM 678 C CA . LEU A 1 91 ? 1.683 3.265 20.615 1.00 76.69 91 LEU A CA 1
ATOM 679 C C . LEU A 1 91 ? 2.874 3.662 19.737 1.00 76.69 91 LEU A C 1
ATOM 681 O O . LEU A 1 91 ? 3.038 3.105 18.657 1.00 76.69 91 LEU A O 1
ATOM 685 N N . ASP A 1 92 ? 3.731 4.560 20.211 1.00 79.75 92 ASP A N 1
ATOM 686 C CA . ASP A 1 92 ? 4.972 4.932 19.537 1.00 79.75 92 ASP A CA 1
ATOM 687 C C . ASP A 1 92 ? 5.920 3.740 19.432 1.00 79.75 92 ASP A C 1
ATOM 689 O O . ASP A 1 92 ? 6.411 3.456 18.346 1.00 79.75 92 ASP A O 1
ATOM 693 N N . ALA A 1 93 ? 6.099 2.970 20.506 1.00 78.50 93 ALA A N 1
ATOM 694 C CA . ALA A 1 93 ? 6.906 1.753 20.483 1.00 78.50 93 ALA A CA 1
ATOM 695 C C . ALA A 1 93 ? 6.343 0.709 19.504 1.00 78.50 93 ALA A C 1
ATOM 697 O O . ALA A 1 93 ? 7.108 0.050 18.798 1.00 78.50 93 ALA A O 1
ATOM 698 N N . ILE A 1 94 ? 5.012 0.576 19.425 1.00 70.94 94 ILE A N 1
ATOM 699 C CA . ILE A 1 94 ? 4.338 -0.256 18.423 1.00 70.94 94 ILE A CA 1
ATOM 700 C C . ILE A 1 94 ? 4.699 0.252 17.021 1.00 70.94 94 ILE A C 1
ATOM 702 O O . ILE A 1 94 ? 5.210 -0.510 16.202 1.00 70.94 94 ILE A O 1
ATOM 706 N N . LEU A 1 95 ? 4.505 1.542 16.750 1.00 71.81 95 LEU A N 1
ATOM 707 C CA . LEU A 1 95 ? 4.770 2.151 15.446 1.00 71.81 95 LEU A CA 1
ATOM 708 C C . LEU A 1 95 ? 6.256 2.074 15.044 1.00 71.81 95 LEU A C 1
ATOM 710 O O . LEU A 1 95 ? 6.554 1.744 13.900 1.00 71.81 95 LEU A O 1
ATOM 714 N N . GLU A 1 96 ? 7.192 2.306 15.965 1.00 75.25 96 GLU A N 1
ATOM 715 C CA . GLU A 1 96 ? 8.644 2.241 15.737 1.00 75.25 96 GLU A CA 1
ATOM 716 C C . GLU A 1 96 ? 9.138 0.809 15.504 1.00 75.25 96 GLU A C 1
ATOM 718 O O . GLU A 1 96 ? 9.903 0.540 14.569 1.00 75.25 96 GLU A O 1
ATOM 723 N N . ARG A 1 97 ? 8.685 -0.146 16.324 1.00 68.75 97 ARG A N 1
ATOM 724 C CA . ARG A 1 97 ? 9.019 -1.565 16.147 1.00 68.75 97 ARG A CA 1
ATOM 725 C C . ARG A 1 97 ? 8.421 -2.118 14.854 1.00 68.75 97 ARG A C 1
ATOM 727 O O . ARG A 1 97 ? 9.042 -2.954 14.205 1.00 68.75 97 ARG A O 1
ATOM 734 N N . HIS A 1 98 ? 7.262 -1.617 14.432 1.00 63.53 98 HIS A N 1
ATOM 735 C CA . HIS A 1 98 ? 6.707 -1.932 13.116 1.00 63.53 98 HIS A CA 1
ATOM 736 C C . HIS A 1 98 ? 7.467 -1.258 11.969 1.00 63.53 98 HIS A C 1
ATOM 738 O O . HIS A 1 98 ? 7.665 -1.895 10.942 1.00 63.53 98 HIS A O 1
ATOM 744 N N . ALA A 1 99 ? 7.941 -0.020 12.133 1.00 61.31 99 ALA A N 1
ATOM 745 C CA . ALA A 1 99 ? 8.734 0.680 11.119 1.00 61.31 99 ALA A CA 1
ATOM 746 C C . ALA A 1 99 ? 10.116 0.043 10.876 1.00 61.31 99 ALA A C 1
ATOM 748 O O . ALA A 1 99 ? 10.706 0.237 9.815 1.00 61.31 99 ALA A O 1
ATOM 749 N N . SER A 1 100 ? 10.638 -0.699 11.857 1.00 56.66 100 SER A N 1
ATOM 750 C CA . SER A 1 100 ? 11.933 -1.389 11.791 1.00 56.66 100 SER A CA 1
ATOM 751 C C . SER A 1 100 ? 11.840 -2.853 11.354 1.00 56.66 100 SER A C 1
ATOM 753 O O . SER A 1 100 ? 12.857 -3.440 10.985 1.00 56.66 100 SER A O 1
ATOM 755 N N . ALA A 1 101 ? 10.645 -3.445 11.358 1.00 55.50 101 ALA A N 1
ATOM 756 C CA . ALA A 1 101 ? 10.425 -4.751 10.761 1.00 55.50 101 ALA A CA 1
ATOM 757 C C . ALA A 1 101 ? 10.342 -4.593 9.232 1.00 55.50 101 ALA A C 1
ATOM 759 O O . ALA A 1 101 ? 9.537 -3.806 8.740 1.00 55.50 101 ALA A O 1
ATOM 760 N N . ASP A 1 102 ? 11.119 -5.373 8.474 1.00 47.91 102 ASP A N 1
ATOM 761 C CA . ASP A 1 102 ? 11.094 -5.486 6.995 1.00 47.91 102 ASP A CA 1
ATOM 762 C C . ASP A 1 102 ? 9.730 -5.983 6.422 1.00 47.91 102 ASP A C 1
ATOM 764 O O . ASP A 1 102 ? 9.654 -6.545 5.331 1.00 47.91 102 ASP A O 1
ATOM 768 N N . ALA A 1 103 ? 8.633 -5.829 7.168 1.00 47.59 103 ALA A N 1
ATOM 769 C CA . ALA A 1 103 ? 7.401 -6.603 7.081 1.00 47.59 103 ALA A CA 1
ATOM 770 C C . ALA A 1 103 ? 6.139 -5.730 7.068 1.00 47.59 103 ALA A C 1
ATOM 772 O O . ALA A 1 103 ? 5.146 -6.065 7.717 1.00 47.59 103 ALA A O 1
ATOM 773 N N . LEU A 1 104 ? 6.178 -4.592 6.372 1.00 50.62 104 LEU A N 1
ATOM 774 C CA . LEU A 1 104 ? 4.986 -3.772 6.226 1.00 50.62 104 LEU A CA 1
ATOM 775 C C . LEU A 1 104 ? 4.902 -3.087 4.868 1.00 50.62 104 LEU A C 1
ATOM 777 O O . LEU A 1 104 ? 5.802 -2.353 4.461 1.00 50.62 104 LEU A O 1
ATOM 781 N N . VAL A 1 105 ? 3.761 -3.263 4.209 1.00 51.31 105 VAL A N 1
ATOM 782 C CA . VAL A 1 105 ? 3.369 -2.430 3.077 1.00 51.31 105 VAL A CA 1
ATOM 783 C C . VAL A 1 105 ? 2.368 -1.384 3.549 1.00 51.31 105 VAL A C 1
ATOM 785 O O . VAL A 1 105 ? 1.300 -1.716 4.062 1.00 51.31 105 VAL A O 1
ATOM 788 N N . LEU A 1 106 ? 2.725 -0.116 3.349 1.00 48.22 106 LEU A N 1
ATOM 789 C CA . LEU A 1 106 ? 1.851 1.026 3.586 1.00 48.22 106 LEU A CA 1
ATOM 790 C C . LEU A 1 106 ? 0.924 1.215 2.381 1.00 48.22 106 LEU A C 1
ATOM 792 O O . LEU A 1 106 ? 1.376 1.555 1.283 1.00 48.22 106 LEU A O 1
ATOM 796 N N . VAL A 1 107 ? -0.374 1.001 2.594 1.00 51.03 107 VAL A N 1
ATOM 797 C CA . VAL A 1 107 ? -1.413 1.290 1.598 1.00 51.03 107 VAL A CA 1
ATOM 798 C C . VAL A 1 107 ? -1.995 2.674 1.908 1.00 51.03 107 VAL A C 1
ATOM 800 O O . VAL A 1 107 ? -2.517 2.901 2.998 1.00 51.03 107 VAL A O 1
ATOM 803 N N . PHE A 1 108 ? -1.915 3.605 0.962 1.00 47.59 108 PHE A N 1
ATOM 804 C CA . PHE A 1 108 ? -2.539 4.923 1.033 1.00 47.59 108 PHE A CA 1
ATOM 805 C C . PHE A 1 108 ? -3.942 4.852 0.421 1.00 47.59 108 PHE A C 1
ATOM 807 O O . PHE A 1 108 ? -4.106 4.505 -0.744 1.00 47.59 108 PHE A O 1
ATOM 814 N N . GLY A 1 109 ? -4.972 5.180 1.199 1.00 43.12 109 GLY A N 1
ATOM 815 C CA . GLY A 1 109 ? -6.344 5.258 0.688 1.00 43.12 109 GLY A CA 1
ATOM 816 C C . GLY A 1 109 ? -6.572 6.482 -0.209 1.00 43.12 109 GLY A C 1
ATOM 817 O O . GLY A 1 109 ? -6.039 7.563 0.053 1.00 43.12 109 GLY A O 1
ATOM 818 N N . ARG A 1 110 ? -7.398 6.315 -1.250 1.00 40.50 110 ARG A N 1
ATOM 819 C CA . ARG A 1 110 ? -7.846 7.385 -2.154 1.00 40.50 110 ARG A CA 1
ATOM 820 C C . ARG A 1 110 ? -8.752 8.340 -1.354 1.00 40.50 110 ARG A C 1
ATOM 822 O O . ARG A 1 110 ? -9.754 7.904 -0.802 1.00 40.50 110 ARG A O 1
ATOM 829 N N . GLU A 1 111 ? -8.349 9.608 -1.254 1.00 39.78 111 GLU A N 1
ATOM 830 C CA . GLU A 1 111 ? -9.055 10.711 -0.568 1.00 39.78 111 GLU A CA 1
ATOM 831 C C . GLU A 1 111 ? -9.072 10.659 0.978 1.00 39.78 111 GLU A C 1
ATOM 833 O O . GLU A 1 111 ? -9.984 10.139 1.618 1.00 39.78 111 GLU A O 1
ATOM 838 N N . GLY A 1 112 ? -8.066 11.281 1.611 1.00 42.22 112 GLY A N 1
ATOM 839 C CA . GLY A 1 112 ? -8.119 11.629 3.042 1.00 42.22 112 GLY A CA 1
ATOM 840 C C . GLY A 1 112 ? -6.898 11.271 3.891 1.00 42.22 112 GLY A C 1
ATOM 841 O O . GLY A 1 112 ? -6.952 11.457 5.103 1.00 42.22 112 GLY A O 1
ATOM 842 N N . GLY A 1 113 ? -5.807 10.770 3.299 1.00 46.81 113 GLY A N 1
ATOM 843 C CA . GLY A 1 113 ? -4.548 10.546 4.026 1.00 46.81 113 GLY A CA 1
ATOM 844 C C . GLY A 1 113 ? -4.586 9.397 5.042 1.00 46.81 113 GLY A C 1
ATOM 845 O O . GLY A 1 113 ? -3.806 9.398 5.989 1.00 46.81 113 GLY A O 1
ATOM 846 N N . ALA A 1 114 ? -5.490 8.429 4.870 1.00 48.78 114 ALA A N 1
ATOM 847 C CA . ALA A 1 114 ? -5.532 7.242 5.718 1.00 48.78 114 ALA A CA 1
ATOM 848 C C . ALA A 1 114 ? -4.378 6.284 5.361 1.00 48.78 114 ALA A C 1
ATOM 850 O O . ALA A 1 114 ? -4.192 5.948 4.187 1.00 48.78 114 ALA A O 1
ATOM 851 N N . LEU A 1 115 ? -3.604 5.886 6.376 1.00 52.44 115 LEU A N 1
ATOM 852 C CA . LEU A 1 115 ? -2.414 5.040 6.271 1.00 52.44 115 LEU A CA 1
ATOM 853 C C . LEU A 1 115 ? -2.725 3.617 6.733 1.00 52.44 115 LEU A C 1
ATOM 855 O O . LEU A 1 115 ? -2.704 3.365 7.929 1.00 52.44 115 LEU A O 1
ATOM 859 N N . THR A 1 116 ? -2.932 2.665 5.829 1.00 60.12 116 THR A N 1
ATOM 860 C CA . THR A 1 116 ? -3.198 1.278 6.234 1.00 60.12 116 THR A CA 1
ATOM 861 C C . THR A 1 116 ? -1.913 0.490 6.428 1.00 60.12 116 THR A C 1
ATOM 863 O O . THR A 1 116 ? -1.057 0.422 5.547 1.00 60.12 116 THR A O 1
ATOM 866 N N . VAL A 1 117 ? -1.832 -0.142 7.597 1.00 61.47 117 VAL A N 1
ATOM 867 C CA . VAL A 1 117 ? -0.784 -1.064 8.037 1.00 61.47 117 VAL A CA 1
ATOM 868 C C 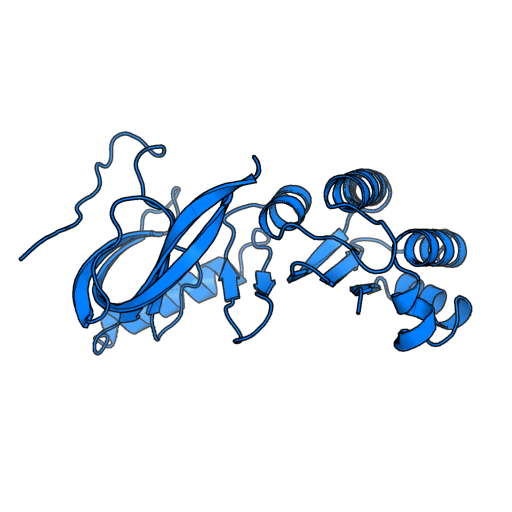. VAL A 1 117 ? -1.300 -2.484 7.798 1.00 61.47 117 VAL A C 1
ATOM 870 O O . VAL A 1 117 ? -2.305 -2.876 8.391 1.00 61.47 117 VAL A O 1
ATOM 873 N N . LEU A 1 118 ? -0.651 -3.241 6.911 1.00 62.56 118 LEU A N 1
ATOM 874 C CA . LEU A 1 118 ? -0.981 -4.648 6.661 1.00 62.56 118 LEU A CA 1
ATOM 875 C C . LEU A 1 118 ? 0.073 -5.558 7.298 1.00 62.56 118 LEU A C 1
ATOM 877 O O . LEU A 1 118 ? 1.246 -5.397 6.965 1.00 62.56 118 LEU A O 1
ATOM 881 N N . PRO A 1 119 ? -0.302 -6.520 8.165 1.00 68.31 119 PRO A N 1
ATOM 882 C CA . PRO A 1 119 ? 0.640 -7.424 8.825 1.00 68.31 119 PRO A CA 1
ATOM 883 C C . PRO A 1 119 ? 1.111 -8.533 7.867 1.00 68.31 119 PRO A C 1
ATOM 885 O O . PRO A 1 119 ? 0.910 -9.717 8.122 1.00 68.31 119 PRO A O 1
ATOM 888 N N . THR A 1 120 ? 1.709 -8.147 6.741 1.00 72.00 120 THR A N 1
ATOM 889 C CA . THR A 1 120 ? 2.191 -9.059 5.704 1.00 72.00 120 THR A CA 1
ATOM 890 C C . THR A 1 120 ? 3.567 -8.649 5.198 1.00 72.00 120 THR A C 1
ATOM 892 O O . THR A 1 120 ? 3.888 -7.467 5.065 1.00 72.00 120 THR A O 1
ATOM 895 N N . THR A 1 121 ? 4.381 -9.656 4.896 1.00 76.25 121 THR A N 1
ATOM 896 C CA . THR A 1 121 ? 5.655 -9.517 4.181 1.00 76.25 121 THR A CA 1
ATOM 897 C C . THR A 1 121 ? 5.496 -9.733 2.677 1.00 76.25 121 THR A C 1
ATOM 899 O O . THR A 1 121 ? 6.452 -9.514 1.933 1.00 76.25 121 THR A O 1
ATOM 902 N N . ASP A 1 122 ? 4.318 -10.167 2.211 1.00 82.81 122 ASP A N 1
ATOM 903 C CA . ASP A 1 122 ? 4.062 -10.408 0.796 1.00 82.81 122 ASP A CA 1
ATOM 904 C C . ASP A 1 122 ? 3.514 -9.132 0.130 1.00 82.81 122 ASP A C 1
ATOM 906 O O . ASP A 1 122 ? 2.367 -8.742 0.375 1.00 82.81 122 ASP A O 1
ATOM 910 N N . PRO A 1 123 ? 4.284 -8.468 -0.755 1.00 88.50 123 PRO A N 1
ATOM 911 C CA . PRO A 1 123 ? 3.792 -7.294 -1.465 1.00 88.50 123 PRO A CA 1
ATOM 912 C C . PRO A 1 123 ? 2.558 -7.590 -2.327 1.00 88.50 123 PRO A C 1
ATOM 914 O O . PRO A 1 123 ? 1.772 -6.682 -2.594 1.00 88.50 123 PRO A O 1
ATOM 917 N N . LEU A 1 124 ? 2.349 -8.840 -2.751 1.00 92.25 124 LEU A N 1
ATOM 918 C CA . LEU A 1 124 ? 1.180 -9.222 -3.541 1.00 92.25 124 LEU A CA 1
ATOM 919 C C . LEU A 1 124 ? -0.102 -9.213 -2.710 1.00 92.25 124 LEU A C 1
ATOM 921 O O . LEU A 1 124 ? -1.144 -8.817 -3.225 1.00 92.25 124 LEU A O 1
ATOM 925 N N . GLU A 1 125 ? -0.026 -9.584 -1.431 1.00 85.88 125 GLU A N 1
ATOM 926 C CA . GLU A 1 125 ? -1.160 -9.477 -0.513 1.00 85.88 125 GLU A CA 1
ATOM 927 C C . GLU A 1 125 ? -1.548 -8.011 -0.317 1.00 85.88 125 GLU A C 1
ATOM 929 O O . GLU A 1 125 ? -2.726 -7.667 -0.363 1.00 85.88 125 GLU A O 1
ATOM 934 N N . ALA A 1 126 ? -0.563 -7.119 -0.203 1.00 85.44 126 ALA A N 1
ATOM 935 C CA . ALA A 1 126 ? -0.834 -5.694 -0.088 1.00 85.44 126 ALA A CA 1
ATOM 936 C C . ALA A 1 126 ? -1.455 -5.080 -1.351 1.00 85.44 126 ALA A C 1
ATOM 938 O O . ALA A 1 126 ? -2.365 -4.260 -1.244 1.00 85.44 126 ALA A O 1
ATOM 939 N N . ILE A 1 127 ? -1.006 -5.498 -2.539 1.00 91.44 127 ILE A N 1
ATOM 940 C CA . ILE A 1 127 ? -1.612 -5.101 -3.820 1.00 91.44 127 ILE A CA 1
ATOM 941 C C . ILE A 1 127 ? -3.055 -5.606 -3.911 1.00 91.44 127 ILE A C 1
ATOM 943 O O . ILE A 1 127 ? -3.941 -4.838 -4.282 1.00 91.44 127 ILE A O 1
ATOM 947 N N . ALA A 1 128 ? -3.301 -6.863 -3.537 1.00 88.00 128 ALA A N 1
ATOM 948 C CA . ALA A 1 128 ? -4.640 -7.443 -3.538 1.00 88.00 128 ALA A CA 1
ATOM 949 C C . ALA A 1 128 ? -5.574 -6.711 -2.559 1.00 88.00 128 ALA A C 1
ATOM 951 O O . ALA A 1 128 ? -6.674 -6.317 -2.923 1.00 88.00 128 ALA A O 1
ATOM 952 N N . VAL A 1 129 ? -5.122 -6.439 -1.330 1.00 82.12 129 VAL A N 1
ATOM 953 C CA . VAL A 1 129 ? -5.923 -5.703 -0.335 1.00 82.12 129 VAL A CA 1
ATOM 954 C C . VAL A 1 129 ? -6.188 -4.258 -0.764 1.00 82.12 129 VAL A C 1
ATOM 956 O O . VAL A 1 129 ? -7.260 -3.722 -0.483 1.00 82.12 129 VAL A O 1
ATOM 959 N N . ALA A 1 130 ? -5.236 -3.615 -1.443 1.00 84.06 130 ALA A N 1
ATOM 960 C CA . ALA A 1 130 ? -5.427 -2.274 -1.985 1.00 84.06 130 ALA A CA 1
ATOM 961 C C . ALA A 1 130 ? -6.395 -2.234 -3.181 1.00 84.06 130 ALA A C 1
ATOM 963 O O . ALA A 1 130 ? -6.872 -1.151 -3.522 1.00 84.06 130 ALA A O 1
ATOM 964 N N . GLY A 1 131 ? -6.677 -3.383 -3.808 1.00 88.38 131 GLY A N 1
ATOM 965 C CA . GLY A 1 131 ? -7.539 -3.483 -4.982 1.00 88.38 131 GLY A CA 1
ATOM 966 C C . GLY A 1 131 ? -6.998 -2.690 -6.171 1.00 88.38 131 GLY A C 1
ATOM 967 O O . GLY A 1 131 ? -7.769 -2.010 -6.842 1.00 88.38 131 GLY A O 1
ATOM 968 N N . VAL A 1 132 ? -5.675 -2.699 -6.385 1.00 93.25 132 VAL A N 1
ATOM 969 C CA . VAL A 1 132 ? -5.025 -1.831 -7.383 1.00 93.25 132 VAL A CA 1
ATOM 970 C C . VAL A 1 132 ? -5.551 -2.128 -8.788 1.00 93.25 132 VAL A C 1
ATOM 972 O O . VAL A 1 132 ? -5.379 -3.241 -9.275 1.00 93.25 132 VAL A O 1
ATOM 975 N N . ALA A 1 133 ? -6.120 -1.137 -9.467 1.00 95.56 133 ALA A N 1
ATOM 976 C CA . ALA A 1 133 ? -6.667 -1.241 -10.814 1.00 95.56 133 ALA A CA 1
ATOM 977 C C . ALA A 1 133 ? -6.421 0.042 -11.629 1.00 95.56 133 ALA A C 1
ATOM 979 O O . ALA A 1 133 ? -6.214 1.126 -11.086 1.00 95.56 133 ALA A O 1
ATOM 980 N N . GLY A 1 134 ? -6.486 -0.086 -12.954 1.00 96.31 134 GLY A N 1
ATOM 981 C CA . GLY A 1 134 ? -6.372 1.019 -13.905 1.00 96.31 134 GLY A CA 1
ATOM 982 C C . GLY A 1 134 ? -7.643 1.161 -14.740 1.00 96.31 134 GLY A C 1
ATOM 983 O O . GLY A 1 134 ? -7.627 0.810 -15.923 1.00 96.31 134 GLY A O 1
ATOM 984 N N . PRO A 1 135 ? -8.757 1.649 -14.161 1.00 89.94 135 PRO A N 1
ATOM 985 C CA . PRO A 1 135 ? -10.065 1.635 -14.820 1.00 89.94 135 PRO A CA 1
ATOM 986 C C . PRO A 1 135 ? -10.115 2.466 -16.110 1.00 89.94 135 PRO A C 1
ATOM 988 O O . PRO A 1 135 ? -10.878 2.132 -17.009 1.00 89.94 135 PRO A O 1
ATOM 991 N N . ASN A 1 136 ? -9.275 3.496 -16.241 1.00 94.88 136 ASN A N 1
ATOM 992 C CA . ASN A 1 136 ? -9.204 4.331 -17.448 1.00 94.88 136 ASN A CA 1
ATOM 993 C C . ASN A 1 136 ? -8.540 3.629 -18.645 1.00 94.88 136 ASN A C 1
ATOM 995 O O . ASN A 1 136 ? -8.559 4.152 -19.756 1.00 94.88 136 ASN A O 1
ATOM 999 N N . TYR A 1 137 ? -7.964 2.446 -18.420 1.00 96.00 137 TYR A N 1
ATOM 1000 C CA . TYR A 1 137 ? -7.195 1.681 -19.401 1.00 96.00 137 TYR A CA 1
ATOM 1001 C C . TYR A 1 137 ? -7.687 0.235 -19.547 1.00 96.00 137 TYR A C 1
ATOM 1003 O O . TYR A 1 137 ? -6.949 -0.608 -20.053 1.00 96.00 137 TYR A O 1
ATOM 1011 N N . ASP A 1 138 ? -8.903 -0.073 -19.078 1.00 96.06 138 ASP A N 1
ATOM 1012 C CA . ASP A 1 138 ? -9.450 -1.438 -19.022 1.00 96.06 138 ASP A CA 1
ATOM 1013 C C . ASP A 1 138 ? -8.526 -2.439 -18.288 1.00 96.06 138 ASP A C 1
ATOM 1015 O O . ASP A 1 138 ? -8.521 -3.637 -18.573 1.00 96.06 138 ASP A O 1
ATOM 1019 N N . VAL A 1 139 ? -7.737 -1.956 -17.319 1.00 97.44 139 VAL A N 1
ATOM 1020 C CA . VAL A 1 139 ? -6.841 -2.781 -16.497 1.00 97.44 139 VAL A CA 1
ATOM 1021 C C . VAL A 1 139 ? -7.553 -3.145 -15.197 1.00 97.44 139 VAL A C 1
ATOM 1023 O O . VAL A 1 139 ? -7.765 -2.296 -14.328 1.00 97.44 139 VAL A O 1
ATOM 1026 N N . SER A 1 140 ? -7.915 -4.418 -15.045 1.00 96.12 140 SER A N 1
ATOM 1027 C CA . SER A 1 140 ? -8.561 -4.925 -13.831 1.00 96.12 140 SER A CA 1
ATOM 1028 C C . SER A 1 140 ? -7.566 -5.168 -12.690 1.00 96.12 140 SER A C 1
ATOM 1030 O O . SER A 1 140 ? -6.361 -5.297 -12.912 1.00 96.12 140 SER A O 1
ATOM 1032 N N . GLU A 1 141 ? -8.074 -5.335 -11.465 1.00 94.81 141 GLU A N 1
ATOM 1033 C CA . GLU A 1 141 ? -7.266 -5.761 -10.310 1.00 94.81 141 GLU A CA 1
ATOM 1034 C C . GLU A 1 141 ? -6.480 -7.050 -10.597 1.00 94.81 141 GLU A C 1
ATOM 1036 O O . GLU A 1 141 ? -5.285 -7.162 -10.315 1.00 94.81 141 GLU A O 1
ATOM 1041 N N . GLY A 1 142 ? -7.135 -8.020 -11.242 1.00 95.25 142 GLY A N 1
ATOM 1042 C CA . GLY A 1 142 ? -6.509 -9.283 -11.620 1.00 95.25 142 GLY A CA 1
ATOM 1043 C C . GLY A 1 142 ? -5.387 -9.122 -12.650 1.00 95.25 142 GLY A C 1
ATOM 1044 O O . GLY A 1 142 ? -4.466 -9.941 -12.683 1.00 95.25 142 GLY A O 1
ATOM 1045 N N . ASP A 1 143 ? -5.422 -8.087 -13.488 1.00 97.81 143 ASP A N 1
ATOM 1046 C CA . ASP A 1 143 ? -4.340 -7.785 -14.429 1.00 97.81 143 ASP A CA 1
ATOM 1047 C C . ASP A 1 143 ?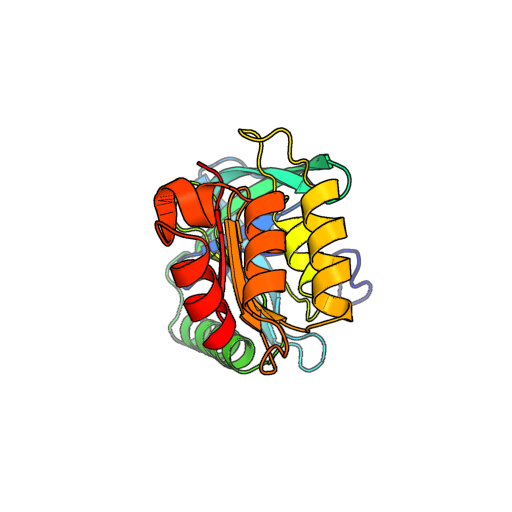 -3.119 -7.234 -13.698 1.00 97.81 143 ASP A C 1
ATOM 1049 O O . ASP A 1 143 ? -2.009 -7.740 -13.898 1.00 97.81 143 ASP A O 1
ATOM 1053 N N . VAL A 1 144 ? -3.327 -6.274 -12.789 1.00 98.00 144 VAL A N 1
ATOM 1054 C CA . VAL A 1 144 ? -2.254 -5.703 -11.965 1.00 98.00 144 VAL A CA 1
ATOM 1055 C C . VAL A 1 144 ? -1.626 -6.773 -11.080 1.00 98.00 144 VAL A C 1
ATOM 1057 O O . VAL A 1 144 ? -0.402 -6.897 -11.055 1.00 98.00 144 VAL A O 1
ATOM 1060 N N . LEU A 1 145 ? -2.429 -7.605 -10.410 1.00 96.81 145 LEU A N 1
ATOM 1061 C CA . LEU A 1 145 ? -1.915 -8.654 -9.528 1.00 96.81 145 LEU A CA 1
ATOM 1062 C C . LEU A 1 145 ? -1.122 -9.717 -10.303 1.00 96.81 145 LEU A C 1
ATOM 1064 O O . LEU A 1 145 ? -0.046 -10.130 -9.865 1.00 96.81 145 LEU A O 1
ATOM 1068 N N . ARG A 1 146 ? -1.597 -10.137 -11.486 1.00 97.75 146 ARG A N 1
ATOM 1069 C CA . ARG A 1 146 ? -0.854 -11.074 -12.353 1.00 97.75 146 ARG A CA 1
ATOM 1070 C C . ARG A 1 146 ? 0.453 -10.471 -12.854 1.00 97.75 146 ARG A C 1
ATOM 1072 O O . ARG A 1 146 ? 1.475 -11.162 -12.869 1.00 97.75 146 ARG A O 1
ATOM 1079 N N . TRP A 1 147 ? 0.430 -9.201 -13.252 1.00 98.31 147 TRP A N 1
ATOM 1080 C CA . TRP A 1 147 ? 1.626 -8.472 -13.657 1.00 98.31 147 TRP A CA 1
ATOM 1081 C C . TRP A 1 147 ? 2.627 -8.379 -12.499 1.00 98.31 147 TRP A C 1
ATOM 1083 O O . TRP A 1 147 ? 3.783 -8.774 -12.664 1.00 98.31 147 TRP A O 1
ATOM 1093 N N . ALA A 1 148 ? 2.172 -7.966 -11.314 1.00 97.88 148 ALA A N 1
ATOM 1094 C CA . ALA A 1 148 ? 2.992 -7.818 -10.117 1.00 97.88 148 ALA A CA 1
ATOM 1095 C C . ALA A 1 148 ? 3.592 -9.153 -9.671 1.00 97.88 148 ALA A C 1
ATOM 1097 O O . ALA A 1 148 ? 4.784 -9.210 -9.394 1.00 97.88 148 ALA A O 1
ATOM 1098 N N . LEU A 1 149 ? 2.819 -10.245 -9.687 1.00 97.62 149 LEU A N 1
ATOM 1099 C CA . LEU A 1 149 ? 3.316 -11.593 -9.398 1.00 97.62 149 LEU A CA 1
ATOM 1100 C C . LEU A 1 149 ? 4.450 -11.988 -10.348 1.00 97.62 149 LEU A C 1
ATOM 1102 O O . LEU A 1 149 ? 5.472 -12.527 -9.919 1.00 97.62 149 LEU A O 1
ATOM 1106 N N . HIS A 1 150 ? 4.279 -11.737 -11.647 1.00 97.69 150 HIS A N 1
ATOM 1107 C CA . HIS A 1 150 ? 5.317 -12.045 -12.621 1.00 97.69 150 HIS A CA 1
ATOM 1108 C C . HIS A 1 150 ? 6.570 -11.190 -12.387 1.00 97.69 150 HIS A C 1
ATOM 1110 O O . HIS A 1 150 ? 7.682 -11.718 -12.416 1.00 97.69 150 HIS A O 1
ATOM 1116 N N . VAL A 1 151 ? 6.405 -9.885 -12.157 1.00 97.56 151 VAL A N 1
ATOM 1117 C CA . VAL A 1 151 ? 7.523 -8.973 -11.888 1.00 97.56 151 VAL A CA 1
ATOM 1118 C C . VAL A 1 151 ? 8.234 -9.364 -10.597 1.00 97.56 151 VAL A C 1
ATOM 1120 O O . VAL A 1 151 ? 9.444 -9.526 -10.635 1.00 97.56 151 VAL A O 1
ATOM 1123 N N . GLN A 1 152 ? 7.511 -9.628 -9.508 1.00 96.19 152 GLN A N 1
ATOM 1124 C CA . GLN A 1 152 ? 8.072 -10.011 -8.210 1.00 96.19 152 GLN A CA 1
ATOM 1125 C C . GLN A 1 152 ? 8.911 -11.291 -8.295 1.00 96.19 152 GLN A C 1
ATOM 1127 O O . GLN A 1 152 ? 9.953 -11.389 -7.652 1.00 96.19 152 GLN A O 1
ATOM 1132 N N . ARG A 1 153 ? 8.496 -12.266 -9.117 1.00 96.12 153 ARG A N 1
ATOM 1133 C CA . ARG A 1 153 ? 9.257 -13.508 -9.346 1.00 96.12 153 ARG A CA 1
ATOM 1134 C C . ARG A 1 153 ? 10.565 -13.285 -10.104 1.00 96.12 153 ARG A C 1
ATOM 1136 O O . ARG A 1 153 ? 11.537 -13.981 -9.832 1.00 96.12 153 ARG A O 1
ATOM 1143 N N . ALA A 1 154 ? 10.577 -12.373 -11.075 1.00 97.12 154 ALA A N 1
ATOM 1144 C CA . ALA A 1 154 ? 11.750 -12.115 -11.913 1.00 97.12 154 ALA A CA 1
ATOM 1145 C C . ALA A 1 154 ? 12.700 -11.072 -11.297 1.00 97.12 154 ALA A C 1
ATOM 1147 O O . ALA A 1 154 ? 13.920 -11.200 -11.377 1.00 97.12 154 ALA A O 1
ATOM 1148 N N . HIS A 1 155 ? 12.125 -10.041 -10.686 1.00 97.50 155 HIS A N 1
ATOM 1149 C CA . HIS A 1 155 ? 12.785 -8.860 -10.147 1.00 97.50 155 HIS A CA 1
ATOM 1150 C C . HIS A 1 155 ? 12.065 -8.449 -8.855 1.00 97.50 155 HIS A C 1
ATOM 1152 O O . HIS A 1 155 ? 11.175 -7.595 -8.899 1.00 97.50 155 HIS A O 1
ATOM 1158 N N . PRO A 1 156 ? 12.419 -9.059 -7.708 1.00 95.88 156 PRO A N 1
ATOM 1159 C CA . PRO A 1 156 ? 11.798 -8.738 -6.432 1.00 95.88 156 PRO A CA 1
ATOM 1160 C C . PRO A 1 156 ? 11.838 -7.239 -6.145 1.00 95.88 156 PRO A C 1
ATOM 1162 O O . PRO A 1 156 ? 12.860 -6.578 -6.353 1.00 95.88 156 PRO A O 1
ATOM 1165 N N . PHE A 1 157 ? 10.735 -6.708 -5.640 1.00 95.62 157 PHE A N 1
ATOM 1166 C CA . PHE A 1 157 ? 10.610 -5.329 -5.202 1.00 95.62 157 PHE A CA 1
ATOM 1167 C C . PHE A 1 157 ? 9.965 -5.265 -3.818 1.00 95.62 157 PHE A C 1
ATOM 1169 O O . PHE A 1 157 ? 9.315 -6.205 -3.355 1.00 95.62 157 PHE A O 1
ATOM 1176 N N . ARG A 1 158 ? 10.162 -4.126 -3.160 1.00 91.50 158 ARG A N 1
ATOM 1177 C CA . ARG A 1 158 ? 9.403 -3.714 -1.978 1.00 91.50 158 ARG A CA 1
ATOM 1178 C C . ARG A 1 158 ? 8.439 -2.606 -2.365 1.00 91.50 158 ARG A C 1
ATOM 1180 O O . ARG A 1 158 ? 8.783 -1.765 -3.197 1.00 91.50 158 ARG A O 1
ATOM 1187 N N . ILE A 1 159 ? 7.265 -2.582 -1.752 1.00 88.56 159 ILE A N 1
ATOM 1188 C CA . ILE A 1 159 ? 6.287 -1.513 -1.959 1.00 88.56 159 ILE A CA 1
ATOM 1189 C C . ILE A 1 159 ? 6.608 -0.363 -1.004 1.00 88.56 159 ILE A C 1
ATOM 1191 O O . ILE A 1 159 ? 6.868 -0.584 0.174 1.00 88.56 159 ILE A O 1
ATOM 1195 N N . THR A 1 160 ? 6.598 0.863 -1.519 1.00 84.00 160 THR A N 1
ATOM 1196 C CA . THR A 1 160 ? 6.754 2.094 -0.728 1.00 84.00 160 THR A CA 1
ATOM 1197 C C . THR A 1 160 ? 5.444 2.865 -0.602 1.00 84.00 160 THR A C 1
ATOM 1199 O O . THR A 1 160 ? 5.264 3.599 0.363 1.00 84.00 160 THR A O 1
ATOM 1202 N N . ALA A 1 161 ? 4.529 2.697 -1.557 1.00 81.94 161 ALA A N 1
ATOM 1203 C CA . ALA A 1 161 ? 3.157 3.179 -1.476 1.00 81.94 161 ALA A CA 1
ATOM 1204 C C . ALA A 1 161 ? 2.266 2.326 -2.382 1.00 81.94 161 ALA A C 1
ATOM 1206 O O . ALA A 1 161 ? 2.669 1.964 -3.484 1.00 81.94 161 ALA A O 1
ATOM 1207 N N . VAL A 1 162 ? 1.043 2.038 -1.959 1.00 87.12 162 VAL A N 1
ATOM 1208 C CA . VAL A 1 162 ? 0.051 1.370 -2.809 1.00 87.12 162 VAL A CA 1
ATOM 1209 C C . VAL A 1 162 ? -1.335 1.943 -2.525 1.00 87.12 162 VAL A C 1
ATOM 1211 O O . VAL A 1 162 ? -1.630 2.286 -1.391 1.00 87.12 162 VAL A O 1
ATOM 1214 N N . ALA A 1 163 ? -2.160 2.119 -3.544 1.00 86.69 163 ALA A N 1
ATOM 1215 C CA . ALA A 1 163 ? -3.524 2.632 -3.468 1.00 86.69 163 ALA A CA 1
ATOM 1216 C C . ALA A 1 163 ? -4.349 1.993 -4.589 1.00 86.69 163 ALA A C 1
ATOM 1218 O O . ALA A 1 163 ? -3.783 1.362 -5.478 1.00 86.69 163 ALA A O 1
ATOM 1219 N N . TYR A 1 164 ? -5.664 2.214 -4.600 1.00 88.88 164 TYR A N 1
ATOM 1220 C CA . TYR A 1 164 ? -6.540 1.704 -5.662 1.00 88.88 164 TYR A CA 1
ATOM 1221 C C . TYR A 1 164 ? -6.030 2.025 -7.079 1.00 88.88 164 TYR A C 1
ATOM 1223 O O . TYR A 1 164 ? -6.128 1.201 -7.971 1.00 88.88 164 TYR A O 1
ATOM 1231 N N . ASP A 1 165 ? -5.442 3.198 -7.286 1.00 93.44 165 ASP A N 1
ATOM 1232 C CA . ASP A 1 165 ? -4.954 3.680 -8.579 1.00 93.44 165 ASP A CA 1
ATOM 1233 C C . ASP A 1 165 ? -3.440 3.909 -8.596 1.00 93.44 165 ASP A C 1
ATOM 1235 O O . ASP A 1 165 ? -2.931 4.669 -9.420 1.00 93.44 165 ASP A O 1
ATOM 1239 N N . ARG A 1 166 ? -2.697 3.301 -7.664 1.00 93.38 166 ARG A N 1
ATOM 1240 C CA . ARG A 1 166 ? -1.264 3.562 -7.511 1.00 93.38 166 ARG A CA 1
ATOM 1241 C C . ARG A 1 166 ? -0.512 2.352 -6.991 1.00 93.38 166 ARG A C 1
ATOM 1243 O O . ARG A 1 166 ? -0.903 1.733 -6.009 1.00 93.38 166 ARG A O 1
ATOM 1250 N N . LEU A 1 167 ? 0.656 2.097 -7.564 1.00 95.31 167 LEU A N 1
ATOM 1251 C CA . LEU A 1 167 ? 1.642 1.169 -7.023 1.00 95.31 167 LEU A CA 1
ATOM 1252 C C . LEU A 1 167 ? 3.036 1.774 -7.165 1.00 95.31 167 LEU A C 1
ATOM 1254 O O . LEU A 1 167 ? 3.521 2.000 -8.270 1.00 95.31 167 LEU A O 1
ATOM 1258 N N . GLN A 1 168 ? 3.699 2.019 -6.043 1.00 95.38 168 GLN A N 1
ATOM 1259 C CA . GLN A 1 168 ? 5.063 2.527 -5.989 1.00 95.38 168 GLN A CA 1
ATOM 1260 C C . GLN A 1 168 ? 5.944 1.617 -5.147 1.00 95.38 168 GLN A C 1
ATOM 1262 O O . GLN A 1 168 ? 5.512 1.025 -4.158 1.00 95.38 168 GLN A O 1
ATOM 1267 N N . GLY A 1 169 ? 7.211 1.528 -5.522 1.00 94.19 169 GLY A N 1
ATOM 1268 C CA . GLY A 1 169 ? 8.152 0.664 -4.844 1.00 94.19 169 GLY A CA 1
ATOM 1269 C C . GLY A 1 169 ? 9.594 0.878 -5.256 1.00 94.19 169 GLY A C 1
ATOM 1270 O O . GLY A 1 169 ? 9.955 1.802 -5.989 1.00 94.19 169 GLY A O 1
ATOM 1271 N N . THR A 1 170 ? 10.436 -0.025 -4.773 1.00 95.50 170 THR A N 1
ATOM 1272 C CA . THR A 1 170 ? 11.845 -0.092 -5.145 1.00 95.50 170 THR A CA 1
ATOM 1273 C C . THR A 1 170 ? 12.222 -1.533 -5.448 1.00 95.50 170 THR A C 1
ATOM 1275 O O . THR A 1 170 ? 11.986 -2.417 -4.624 1.00 95.50 170 THR A O 1
ATOM 1278 N N . PHE A 1 171 ? 12.837 -1.777 -6.601 1.00 97.56 171 PHE A N 1
ATOM 1279 C CA . PHE A 1 171 ? 13.427 -3.078 -6.908 1.00 97.56 171 PHE A CA 1
ATOM 1280 C C . PHE A 1 171 ? 14.603 -3.371 -5.967 1.00 97.56 171 PHE A C 1
ATOM 1282 O O . PHE A 1 171 ? 15.401 -2.487 -5.646 1.00 97.56 171 PHE A O 1
ATOM 1289 N N . LEU A 1 172 ? 14.718 -4.616 -5.506 1.00 95.00 172 LEU A N 1
ATOM 1290 C CA . LEU A 1 172 ? 15.736 -5.012 -4.528 1.00 95.00 172 LEU A CA 1
ATOM 1291 C C . LEU A 1 172 ? 17.125 -5.174 -5.160 1.00 95.00 172 LEU A C 1
ATOM 1293 O O . LEU A 1 172 ? 18.137 -5.010 -4.481 1.00 95.00 172 LEU A O 1
ATOM 1297 N N . SER A 1 173 ? 17.183 -5.417 -6.468 1.00 95.69 173 SER A N 1
ATOM 1298 C CA . SER A 1 173 ? 18.410 -5.512 -7.260 1.00 95.69 173 SER A CA 1
ATOM 1299 C C . SER A 1 173 ? 18.359 -4.601 -8.487 1.00 95.69 173 SER A C 1
ATOM 1301 O O . SER A 1 173 ? 17.306 -4.088 -8.869 1.00 95.69 173 SER A O 1
ATOM 1303 N N . GLU A 1 174 ? 19.518 -4.361 -9.096 1.00 96.56 174 GLU A N 1
ATOM 1304 C CA . GLU A 1 174 ? 19.588 -3.702 -10.400 1.00 96.56 174 GLU A CA 1
ATOM 1305 C C . GLU A 1 174 ? 18.966 -4.590 -11.486 1.00 96.56 174 GLU A C 1
ATOM 1307 O O . GLU A 1 174 ? 19.141 -5.811 -11.484 1.00 96.56 174 GLU A O 1
ATOM 1312 N N . LEU A 1 175 ? 18.240 -3.977 -12.426 1.00 96.81 175 LEU A N 1
ATOM 1313 C CA . LEU A 1 175 ? 17.622 -4.703 -13.531 1.00 96.81 175 LEU A CA 1
ATOM 1314 C C . LEU A 1 175 ? 18.578 -4.759 -14.728 1.00 96.81 175 LEU A C 1
ATOM 1316 O O . LEU A 1 175 ? 19.073 -3.708 -15.143 1.00 96.81 175 LEU A O 1
ATOM 1320 N N . PRO A 1 176 ? 18.784 -5.939 -15.342 1.00 95.50 176 PRO A N 1
ATOM 1321 C CA . PRO A 1 176 ? 19.674 -6.078 -16.494 1.00 95.50 176 PRO A CA 1
ATOM 1322 C C . PRO A 1 176 ? 19.155 -5.330 -17.731 1.00 95.50 176 PRO A C 1
ATOM 1324 O O . PRO A 1 176 ? 19.946 -4.800 -18.507 1.00 95.50 176 PRO A O 1
ATOM 1327 N N . GLU A 1 177 ? 17.831 -5.227 -17.892 1.00 97.62 177 GLU A N 1
ATOM 1328 C CA . GLU A 1 177 ? 17.194 -4.601 -19.057 1.00 97.62 177 GLU A CA 1
ATOM 1329 C C . GLU A 1 177 ? 16.162 -3.529 -18.647 1.00 97.62 177 GLU A C 1
ATOM 1331 O O . GLU A 1 177 ? 14.951 -3.730 -18.797 1.00 97.62 177 GLU A 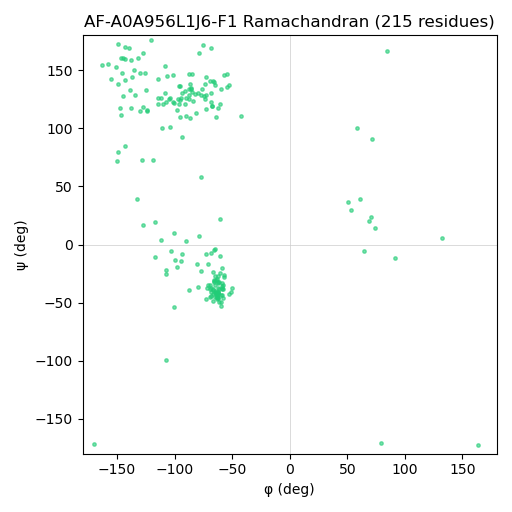O 1
ATOM 1336 N N . PRO A 1 178 ? 16.599 -2.351 -18.150 1.00 98.19 178 PRO A N 1
ATOM 1337 C CA . PRO A 1 178 ? 15.681 -1.311 -17.676 1.00 98.19 178 PRO A CA 1
ATOM 1338 C C . PRO A 1 178 ? 14.703 -0.819 -18.749 1.00 98.19 178 PRO A C 1
ATOM 1340 O O . PRO A 1 178 ? 13.560 -0.499 -18.440 1.00 98.19 178 PRO A O 1
ATOM 1343 N N . ALA A 1 179 ? 15.128 -0.794 -20.018 1.00 98.50 179 ALA A N 1
ATOM 1344 C CA . ALA A 1 179 ? 14.276 -0.401 -21.140 1.00 98.50 179 ALA A CA 1
ATOM 1345 C C . ALA A 1 179 ? 13.131 -1.397 -21.388 1.00 98.50 179 ALA A C 1
ATOM 1347 O O . ALA A 1 179 ? 12.007 -0.979 -21.663 1.00 98.50 179 ALA A O 1
ATOM 1348 N N . LEU A 1 180 ? 13.391 -2.702 -21.240 1.00 98.25 180 LEU A N 1
ATOM 1349 C CA . LEU A 1 180 ? 12.357 -3.727 -21.373 1.00 98.25 180 LEU A CA 1
ATOM 1350 C C . LEU A 1 180 ? 11.356 -3.633 -20.219 1.00 98.25 180 LEU A C 1
ATOM 1352 O O . LEU A 1 180 ? 10.151 -3.657 -20.451 1.00 98.25 180 LEU A O 1
ATOM 1356 N N . MET A 1 181 ? 11.832 -3.467 -18.982 1.00 98.56 181 MET A N 1
ATOM 1357 C CA . MET A 1 181 ? 10.940 -3.260 -17.839 1.00 98.56 181 MET A CA 1
ATOM 1358 C C . MET A 1 181 ? 10.115 -1.970 -17.983 1.00 98.56 181 MET A C 1
ATOM 1360 O O . MET A 1 181 ? 8.917 -1.997 -17.726 1.00 98.56 181 MET A O 1
ATOM 1364 N N . ALA A 1 182 ? 10.701 -0.870 -18.464 1.00 98.56 182 ALA A N 1
ATOM 1365 C CA . ALA A 1 182 ? 9.958 0.362 -18.740 1.00 98.56 182 ALA A CA 1
ATOM 1366 C C . ALA A 1 182 ? 8.835 0.146 -19.767 1.00 98.56 182 ALA A C 1
ATOM 1368 O O . ALA A 1 182 ? 7.713 0.590 -19.543 1.00 98.56 182 ALA A O 1
ATOM 1369 N N . ALA A 1 183 ? 9.096 -0.595 -20.850 1.00 98.62 183 ALA A N 1
ATOM 1370 C CA . ALA A 1 183 ? 8.061 -0.957 -21.819 1.00 98.62 183 ALA A CA 1
ATOM 1371 C C . ALA A 1 183 ? 6.950 -1.821 -21.191 1.00 98.62 183 ALA A C 1
ATOM 1373 O O . ALA A 1 183 ? 5.775 -1.636 -21.497 1.00 98.62 183 ALA A O 1
ATOM 1374 N N . ARG A 1 184 ? 7.300 -2.733 -20.275 1.00 98.25 184 ARG A N 1
ATOM 1375 C CA . ARG A 1 184 ? 6.330 -3.561 -19.537 1.00 98.25 184 ARG A CA 1
ATOM 1376 C C . ARG A 1 184 ? 5.494 -2.768 -18.535 1.00 98.25 184 ARG A C 1
ATOM 1378 O O . ARG A 1 184 ? 4.339 -3.125 -18.330 1.00 98.25 184 ARG A O 1
ATOM 1385 N N . ILE A 1 185 ? 6.074 -1.748 -17.899 1.00 98.44 185 ILE A N 1
ATOM 1386 C CA . ILE A 1 185 ? 5.350 -0.807 -17.035 1.00 98.44 185 ILE A CA 1
ATOM 1387 C C . ILE A 1 185 ? 4.389 0.019 -17.892 1.00 98.44 185 ILE A C 1
ATOM 1389 O O . ILE A 1 185 ? 3.206 0.062 -17.587 1.00 98.44 185 ILE A O 1
ATOM 1393 N N . TYR A 1 186 ? 4.857 0.587 -19.007 1.00 98.38 186 TYR A N 1
ATOM 1394 C CA . TYR A 1 186 ? 4.006 1.360 -19.918 1.00 98.38 186 TYR A CA 1
ATOM 1395 C C . TYR A 1 186 ? 2.828 0.540 -20.459 1.00 98.38 186 TYR A C 1
ATOM 1397 O O . TYR A 1 186 ? 1.714 1.040 -20.537 1.00 98.38 186 TYR A O 1
ATOM 1405 N N . ALA A 1 187 ? 3.045 -0.744 -20.761 1.00 98.12 187 ALA A N 1
ATOM 1406 C CA . ALA A 1 187 ? 1.991 -1.629 -21.253 1.00 98.12 187 ALA A CA 1
ATOM 1407 C C . ALA A 1 187 ? 0.846 -1.867 -20.249 1.00 98.12 187 ALA A C 1
ATOM 1409 O O . ALA A 1 187 ? -0.274 -2.113 -20.682 1.00 98.12 187 ALA A O 1
ATOM 1410 N N . ILE A 1 188 ? 1.114 -1.825 -18.937 1.00 98.19 188 ILE A N 1
ATOM 1411 C CA . ILE A 1 188 ? 0.083 -1.978 -17.892 1.00 98.19 188 ILE A CA 1
ATOM 1412 C C . ILE A 1 188 ? -0.390 -0.623 -17.338 1.00 98.19 188 ILE A C 1
ATOM 1414 O O . ILE A 1 188 ? -1.453 -0.537 -16.735 1.00 98.19 188 ILE A O 1
ATOM 1418 N N . CYS A 1 189 ? 0.397 0.439 -17.520 1.00 98.38 189 CYS A N 1
ATOM 1419 C CA . CYS A 1 189 ? 0.188 1.758 -16.933 1.00 98.38 189 CYS A CA 1
ATOM 1420 C C . CYS A 1 189 ? 0.738 2.860 -17.861 1.00 98.38 189 CYS A C 1
ATOM 1422 O O . CYS A 1 189 ? 1.840 3.369 -17.618 1.00 98.38 189 CYS A O 1
ATOM 1424 N N . PRO A 1 190 ? 0.004 3.243 -18.923 1.00 98.06 190 PRO A N 1
ATOM 1425 C CA . PRO A 1 190 ? 0.478 4.241 -19.887 1.00 98.06 190 PRO A CA 1
ATOM 1426 C C . PRO A 1 190 ? 0.798 5.606 -19.259 1.00 98.06 190 PRO A C 1
ATOM 1428 O O . PRO A 1 190 ? 1.818 6.217 -19.585 1.00 98.06 190 PRO A O 1
ATOM 1431 N N . ASP A 1 191 ? 0.018 6.020 -18.258 1.00 97.94 191 ASP A N 1
ATOM 1432 C CA . ASP A 1 191 ? 0.202 7.274 -17.512 1.00 97.94 191 ASP A CA 1
ATOM 1433 C C . ASP A 1 191 ? 1.572 7.429 -16.853 1.00 97.94 191 ASP A C 1
ATOM 1435 O O . ASP A 1 191 ? 2.056 8.555 -16.704 1.00 97.94 191 ASP A O 1
ATOM 1439 N N . ALA A 1 192 ? 2.251 6.322 -16.527 1.00 97.06 192 ALA A N 1
ATOM 1440 C CA . ALA A 1 192 ? 3.617 6.373 -16.013 1.00 97.06 192 ALA A CA 1
ATOM 1441 C C . ALA A 1 192 ? 4.556 7.107 -16.989 1.00 97.06 192 ALA A C 1
ATOM 1443 O O . ALA A 1 192 ? 5.541 7.716 -16.572 1.00 97.06 192 ALA A O 1
ATOM 1444 N N . VAL A 1 193 ? 4.254 7.077 -18.289 1.00 97.69 193 VAL A N 1
ATOM 1445 C CA . VAL A 1 193 ? 4.942 7.861 -19.317 1.00 97.69 193 VAL A CA 1
ATOM 1446 C C . VAL A 1 193 ? 4.132 9.093 -19.691 1.00 97.69 193 VAL A C 1
ATOM 1448 O O . VAL A 1 193 ? 4.684 10.187 -19.628 1.00 97.69 193 VAL A O 1
ATOM 1451 N N . ASP A 1 194 ? 2.862 8.925 -20.060 1.00 97.25 194 ASP A N 1
ATOM 1452 C CA . ASP A 1 194 ? 2.079 9.966 -20.737 1.00 97.25 194 ASP A CA 1
ATOM 1453 C C . ASP A 1 194 ? 1.827 11.190 -19.844 1.00 97.25 194 ASP A C 1
ATOM 1455 O O . ASP A 1 194 ? 1.799 12.320 -20.333 1.00 97.25 194 ASP A O 1
ATOM 1459 N N . GLN A 1 195 ? 1.738 10.978 -18.528 1.00 95.69 195 GLN A N 1
ATOM 1460 C CA . GLN A 1 195 ? 1.564 12.037 -17.529 1.00 95.69 195 GLN A CA 1
ATOM 1461 C C . GLN A 1 195 ? 2.745 12.138 -16.550 1.00 95.69 195 GLN A C 1
ATOM 1463 O O . GLN A 1 195 ? 2.834 13.080 -15.764 1.00 95.69 195 GLN A O 1
ATOM 1468 N N . GLY A 1 196 ? 3.643 11.151 -16.570 1.00 95.69 196 GLY A N 1
ATOM 1469 C CA . GLY A 1 196 ? 4.683 10.974 -15.568 1.00 95.69 196 GLY A CA 1
ATOM 1470 C C . GLY A 1 196 ? 6.082 11.309 -16.020 1.00 95.69 196 GLY A C 1
ATOM 1471 O O . GLY A 1 196 ? 6.518 12.456 -16.010 1.00 95.69 196 GLY A O 1
ATOM 1472 N N . TYR A 1 197 ? 6.831 10.270 -16.373 1.00 96.44 197 TYR A N 1
ATOM 1473 C CA . TYR A 1 197 ? 8.217 10.399 -16.809 1.00 96.44 197 TYR A CA 1
ATOM 1474 C C . TYR A 1 197 ? 8.350 11.101 -18.173 1.00 96.44 197 TYR A C 1
ATOM 1476 O O . TYR A 1 197 ? 9.469 11.390 -18.597 1.00 96.44 197 TYR A O 1
ATOM 1484 N N . MET A 1 198 ? 7.246 11.372 -18.879 1.00 97.00 198 MET A N 1
ATOM 1485 C CA . MET A 1 198 ? 7.170 12.064 -20.176 1.00 97.00 198 MET A CA 1
ATOM 1486 C C . MET A 1 198 ? 7.844 11.330 -21.349 1.00 97.00 198 MET A C 1
ATOM 1488 O O . MET A 1 198 ? 7.780 11.784 -22.489 1.00 97.00 198 MET A O 1
ATOM 1492 N N . SER A 1 199 ? 8.532 10.208 -21.104 1.00 98.25 199 SER A N 1
ATOM 1493 C CA . SER A 1 199 ? 9.064 9.312 -22.138 1.00 98.25 199 SER A CA 1
ATOM 1494 C C . SER A 1 199 ? 9.428 7.932 -21.576 1.00 98.25 199 SER A C 1
ATOM 1496 O O . SER A 1 199 ? 9.823 7.801 -20.414 1.00 98.25 199 SER A O 1
ATOM 1498 N N . LEU A 1 200 ? 9.417 6.906 -22.435 1.00 98.44 200 LEU A N 1
ATOM 1499 C CA . LEU A 1 200 ? 9.944 5.573 -22.102 1.00 98.44 200 LEU A CA 1
ATOM 1500 C C . LEU A 1 200 ? 11.423 5.610 -21.686 1.00 98.44 200 LEU A C 1
ATOM 1502 O O . LEU A 1 200 ? 11.840 4.850 -20.815 1.00 98.44 200 LEU A O 1
ATOM 1506 N N . ALA A 1 201 ? 12.222 6.501 -22.282 1.00 98.50 201 ALA A N 1
ATOM 1507 C CA . ALA A 1 201 ? 13.634 6.647 -21.941 1.00 98.50 201 ALA A CA 1
ATOM 1508 C C . ALA A 1 201 ? 13.825 7.173 -20.510 1.00 98.50 201 ALA A C 1
ATOM 1510 O O . ALA A 1 201 ? 14.672 6.665 -19.776 1.00 98.50 201 ALA A O 1
ATOM 1511 N N . ALA A 1 202 ? 13.024 8.157 -20.093 1.00 98.38 202 ALA A N 1
ATOM 1512 C CA . ALA A 1 202 ? 13.045 8.675 -18.729 1.00 98.38 202 ALA A CA 1
ATOM 1513 C C . ALA A 1 202 ? 12.528 7.642 -17.716 1.00 98.38 202 ALA A C 1
ATOM 1515 O O . ALA A 1 202 ? 13.161 7.458 -16.674 1.00 98.38 202 ALA A O 1
ATOM 1516 N N . LEU A 1 203 ? 11.465 6.899 -18.049 1.00 98.50 203 LEU A N 1
ATOM 1517 C CA . LEU A 1 203 ? 10.988 5.785 -17.226 1.00 98.50 203 LEU A CA 1
ATOM 1518 C C . LEU A 1 203 ? 12.071 4.706 -17.066 1.00 98.50 203 LEU A C 1
ATOM 1520 O O . LEU A 1 203 ? 12.345 4.266 -15.953 1.00 98.50 203 LEU A O 1
ATOM 1524 N N . ALA A 1 204 ? 12.775 4.341 -18.142 1.00 98.50 204 ALA A N 1
ATOM 1525 C CA . ALA A 1 204 ? 13.894 3.396 -18.085 1.00 98.50 204 ALA A CA 1
ATOM 1526 C C . ALA A 1 204 ? 15.050 3.888 -17.197 1.00 98.50 204 ALA A C 1
ATOM 1528 O O . ALA A 1 204 ? 15.719 3.077 -16.555 1.00 98.50 204 ALA A O 1
ATOM 1529 N N . GLN A 1 205 ? 15.286 5.203 -17.121 1.00 98.44 205 GLN A N 1
ATOM 1530 C CA . GLN A 1 205 ? 16.242 5.772 -16.166 1.00 98.44 205 GLN A CA 1
ATOM 1531 C C . GLN A 1 205 ? 15.755 5.649 -14.718 1.00 98.44 205 GLN A C 1
ATOM 1533 O O . GLN A 1 205 ? 16.567 5.356 -13.844 1.00 98.44 205 GLN A O 1
ATOM 1538 N N . GLY A 1 206 ? 14.455 5.823 -14.462 1.00 97.94 206 GLY A N 1
ATOM 1539 C CA . GLY A 1 206 ? 13.850 5.535 -13.156 1.00 97.94 206 GLY A CA 1
ATOM 1540 C C . GLY A 1 206 ? 14.031 4.074 -12.757 1.00 97.94 206 GLY A C 1
ATOM 1541 O O . GLY A 1 206 ? 14.592 3.780 -11.703 1.00 97.94 206 GLY A O 1
ATOM 1542 N N . VAL A 1 207 ? 13.701 3.150 -13.660 1.00 98.25 207 VAL A N 1
ATOM 1543 C CA . VAL A 1 207 ? 13.915 1.711 -13.449 1.00 98.25 207 VAL A CA 1
ATOM 1544 C C . VAL A 1 207 ? 15.392 1.384 -13.203 1.00 98.25 207 VAL A C 1
ATOM 1546 O O . VAL A 1 207 ? 15.702 0.565 -12.342 1.00 98.25 207 VAL A O 1
ATOM 1549 N N . ARG A 1 208 ? 16.332 2.045 -13.896 1.00 98.12 208 ARG A N 1
ATOM 1550 C CA . ARG A 1 208 ? 17.776 1.893 -13.636 1.00 98.12 208 ARG A CA 1
ATOM 1551 C C . ARG A 1 208 ? 18.162 2.351 -12.225 1.00 98.12 208 ARG A C 1
ATOM 1553 O O . ARG A 1 208 ? 19.031 1.743 -11.613 1.00 98.12 208 ARG A O 1
ATOM 1560 N N . ARG A 1 209 ? 17.488 3.370 -11.683 1.00 98.06 209 ARG A N 1
ATOM 1561 C CA . ARG A 1 209 ? 17.590 3.780 -10.269 1.00 98.06 209 ARG A CA 1
ATOM 1562 C C . ARG A 1 209 ? 16.779 2.891 -9.316 1.00 98.06 209 ARG A C 1
ATOM 1564 O O . ARG A 1 209 ? 16.731 3.176 -8.123 1.00 98.06 209 ARG A O 1
ATOM 1571 N N . ARG A 1 210 ? 16.215 1.788 -9.822 1.00 98.12 210 ARG A N 1
ATOM 1572 C CA . ARG A 1 210 ? 15.368 0.811 -9.121 1.00 98.12 210 ARG A CA 1
ATOM 1573 C C . ARG A 1 210 ? 13.996 1.348 -8.720 1.00 98.12 210 ARG A C 1
ATOM 1575 O O . ARG A 1 210 ? 13.358 0.765 -7.853 1.00 98.12 210 ARG A O 1
ATOM 1582 N N . GLU A 1 211 ? 13.522 2.420 -9.343 1.00 98.06 211 GLU A N 1
ATOM 1583 C CA . GLU A 1 211 ? 12.196 2.980 -9.076 1.00 98.06 211 GLU A CA 1
ATOM 1584 C C . GLU A 1 211 ? 11.107 2.126 -9.744 1.00 98.06 211 GLU A C 1
ATOM 1586 O O . GLU A 1 211 ? 11.208 1.772 -10.921 1.00 98.06 211 GLU A O 1
ATOM 1591 N N . LEU A 1 212 ? 10.053 1.821 -8.988 1.00 97.88 212 LEU A N 1
ATOM 1592 C CA . LEU A 1 212 ? 8.794 1.278 -9.485 1.00 97.88 212 LEU A CA 1
ATOM 1593 C C . LEU A 1 212 ? 7.716 2.333 -9.232 1.00 97.88 212 LEU A C 1
ATOM 1595 O O . LEU A 1 212 ? 7.511 2.717 -8.084 1.00 97.88 212 LEU A O 1
ATOM 1599 N N . SER A 1 213 ? 7.041 2.812 -10.275 1.00 96.50 213 SER A N 1
ATOM 1600 C CA . SER A 1 213 ? 5.939 3.765 -10.126 1.00 96.50 213 SER A CA 1
ATOM 1601 C C . SER A 1 213 ? 4.896 3.550 -11.214 1.00 96.50 213 SER A C 1
ATOM 1603 O O . SER A 1 213 ? 5.188 3.704 -12.397 1.00 96.50 213 SER A O 1
ATOM 1605 N N . LEU A 1 214 ? 3.691 3.197 -10.783 1.00 97.75 214 LEU A N 1
ATOM 1606 C CA . LEU A 1 214 ? 2.482 3.065 -11.577 1.00 97.75 214 LEU A CA 1
ATOM 1607 C C . LEU A 1 214 ? 1.419 3.955 -10.934 1.00 97.75 214 LEU A C 1
ATOM 1609 O O . LEU A 1 214 ? 1.244 3.918 -9.711 1.00 97.75 214 LEU A O 1
ATOM 1613 N N . TRP A 1 215 ? 0.724 4.744 -11.739 1.00 95.38 215 TRP A N 1
ATOM 1614 C CA . TRP A 1 215 ? -0.502 5.418 -11.339 1.00 95.38 215 TRP A CA 1
ATOM 1615 C C . TRP A 1 215 ? -1.445 5.503 -12.531 1.00 95.38 215 TRP A C 1
ATOM 1617 O O . TRP A 1 215 ? -0.974 5.636 -13.656 1.00 95.38 215 TRP A O 1
ATOM 1627 N N . TRP A 1 216 ? -2.745 5.445 -12.281 1.00 95.50 216 TRP A N 1
ATOM 1628 C CA . TRP A 1 216 ? -3.770 5.547 -13.316 1.00 95.50 216 TRP A CA 1
ATOM 1629 C C . TRP A 1 216 ? -4.719 6.696 -12.957 1.00 95.50 216 TRP A C 1
ATOM 1631 O O . TRP A 1 216 ? -5.397 6.612 -11.933 1.00 95.50 216 TRP A O 1
ATOM 1641 N N . ASP A 1 217 ? -4.752 7.757 -13.765 1.00 87.94 217 ASP A N 1
ATOM 1642 C CA . ASP A 1 217 ? -5.610 8.944 -13.558 1.00 87.94 217 ASP A CA 1
ATOM 1643 C C . ASP A 1 217 ? -6.536 9.212 -14.749 1.00 87.94 217 ASP A C 1
ATOM 1645 O O . ASP A 1 217 ? -6.221 8.753 -15.873 1.00 87.94 217 ASP A O 1
#

Foldseek 3Di:
DDADDDDPPDPVGDFDWWLQDLFWIKTWADDDDDAQDKYWDWDFFDPVDTDIQIFIWGFHDWDWAADLVRDTIIMTITTTDPDDPVNSVSSVVSVVVLVPPCAWAWEAEDPDRRTTTDRGNDVLVVLSRQQAAQVVVVGGSVNVSVLVVVCCVVFNWDFPYHHNFKTKTFTPDADPCLLVVLVSLCVRAVCCCVVNLVDSVSSSVCVRVRIDIHGHD